Protein AF-A0AAP8U520-F1 (afdb_monomer_lite)

Foldseek 3Di:
DVVVVVVVVVVVVVVVVVVVVVVVVVVVLPPDDPLVPLVVVVVVVVVVPDDDDDDDDDDDDDDDDDDDDDDPLVVVLVLQLVVVQVLCCVFLVDAFPDKAAQDPVRPAKIWGWRQADPLGSWIKTKMGRLCSQQLEIEIEIANDDDPCVRVQVSQVSVVRSVVSYDDAQDKDFGPFQDFPVSQFGIWTWHAPSSIDPPSQWDDSPPGIHGYTYTFTDGPVLNVCCVVPNPVVVVVLCVVVVPDSNYRVDDHSD

Secondary structure (DSSP, 8-state):
-HHHHHHHHHHHHHHHHHHHHHHHHHHHTT----HHHHHHHHHHHHTTS---------------------SHHHHHHHHHHHHHHHHHHHHH-S--SEEEEESSSTTSEEEEEEPP-SS-SSEEEEEESTHHHHSEEEEEEESS--SSHHHHHHHHHHHHHHTSS--TT-EEEEEEEETTTT-EEEEEEE--TTSPTTSSEEE-SSSEEEEEEEEEEEHHHHHHHHHH-HHHHHHHHHHTT--TT-TTPPP--

Structure (mmCIF, N/CA/C/O backbone):
data_AF-A0AAP8U520-F1
#
_entry.id   AF-A0AAP8U520-F1
#
loop_
_atom_site.group_PDB
_atom_site.id
_atom_site.type_symbol
_atom_site.label_atom_id
_atom_site.label_alt_id
_atom_site.label_comp_id
_atom_site.label_asym_id
_atom_site.label_entity_id
_atom_site.label_seq_id
_atom_site.pdbx_PDB_ins_code
_atom_site.Cartn_x
_atom_site.Cartn_y
_atom_site.Cartn_z
_atom_site.occupancy
_atom_site.B_iso_or_equiv
_atom_site.auth_seq_id
_atom_site.auth_comp_id
_atom_site.auth_asym_id
_atom_site.auth_atom_id
_atom_site.pdbx_PDB_model_num
ATOM 1 N N . MET A 1 1 ? 59.799 -12.118 -2.446 1.00 71.31 1 MET A N 1
ATOM 2 C CA . MET A 1 1 ? 58.927 -11.300 -3.330 1.00 71.31 1 MET A CA 1
ATOM 3 C C . MET A 1 1 ? 57.821 -12.098 -4.023 1.00 71.31 1 MET A C 1
ATOM 5 O O . MET A 1 1 ? 56.701 -11.613 -4.058 1.00 71.31 1 MET A O 1
ATOM 9 N N . PHE A 1 2 ? 58.091 -13.296 -4.556 1.00 81.38 2 PHE A N 1
ATOM 10 C CA . PHE A 1 2 ? 57.094 -14.092 -5.294 1.00 81.38 2 PHE A CA 1
ATOM 11 C C . PHE A 1 2 ? 55.897 -14.546 -4.433 1.00 81.38 2 PHE A C 1
ATOM 13 O O . PHE A 1 2 ? 54.750 -14.348 -4.817 1.00 81.38 2 PHE A O 1
ATOM 20 N N . VAL A 1 3 ? 56.158 -15.032 -3.214 1.00 84.25 3 VAL A N 1
ATOM 21 C CA . VAL A 1 3 ? 55.116 -15.479 -2.266 1.00 84.25 3 VAL A CA 1
ATOM 22 C C . VAL A 1 3 ? 54.163 -14.345 -1.860 1.00 84.25 3 VAL A C 1
ATOM 24 O O . VAL A 1 3 ? 52.955 -14.546 -1.795 1.00 84.25 3 VAL A O 1
ATOM 27 N N . LEU A 1 4 ? 54.684 -13.126 -1.671 1.00 88.50 4 LEU A N 1
ATOM 28 C CA . LEU A 1 4 ? 53.875 -11.947 -1.338 1.00 88.50 4 LEU A CA 1
ATOM 29 C C . LEU A 1 4 ? 52.918 -11.567 -2.481 1.00 88.50 4 LEU A C 1
ATOM 31 O O . LEU A 1 4 ? 51.768 -11.217 -2.232 1.00 88.50 4 LEU A O 1
ATOM 35 N N . LYS A 1 5 ? 53.372 -11.680 -3.738 1.00 87.44 5 LYS A N 1
ATOM 36 C CA . LYS A 1 5 ? 52.530 -11.428 -4.916 1.00 87.44 5 LYS A CA 1
ATOM 37 C C . LYS A 1 5 ? 51.402 -12.452 -5.035 1.00 87.44 5 LYS A C 1
ATOM 39 O O . LYS A 1 5 ? 50.279 -12.063 -5.329 1.00 87.44 5 LYS A O 1
ATOM 44 N N . ILE A 1 6 ? 51.683 -13.727 -4.758 1.00 92.38 6 ILE A N 1
ATOM 45 C CA . ILE A 1 6 ? 50.666 -14.790 -4.757 1.00 92.38 6 ILE A CA 1
ATOM 46 C C . ILE A 1 6 ? 49.630 -14.551 -3.651 1.00 92.38 6 ILE A C 1
ATOM 48 O O . ILE A 1 6 ? 48.435 -14.617 -3.919 1.00 92.38 6 ILE A O 1
ATOM 52 N N . MET A 1 7 ? 50.065 -14.198 -2.437 1.00 93.00 7 MET A N 1
ATOM 53 C CA . MET A 1 7 ? 49.158 -13.854 -1.333 1.00 93.00 7 MET A CA 1
ATOM 54 C C . MET A 1 7 ? 48.229 -12.683 -1.679 1.00 93.00 7 MET A C 1
ATOM 56 O O . MET A 1 7 ? 47.027 -12.777 -1.448 1.00 93.00 7 MET A O 1
ATOM 60 N N . LEU A 1 8 ? 48.755 -11.610 -2.277 1.00 94.19 8 LEU A N 1
ATOM 61 C CA . LEU A 1 8 ? 47.945 -10.460 -2.702 1.00 94.19 8 LEU A CA 1
ATOM 62 C C . LEU A 1 8 ? 46.918 -10.830 -3.781 1.00 94.19 8 LEU A C 1
ATOM 64 O O . LEU A 1 8 ? 45.785 -10.353 -3.736 1.00 94.19 8 LEU A O 1
ATOM 68 N N . LEU A 1 9 ? 47.287 -11.711 -4.714 1.00 94.94 9 LEU A N 1
ATOM 69 C CA . LEU A 1 9 ? 46.391 -12.207 -5.762 1.00 94.94 9 LEU A CA 1
ATOM 70 C C . LEU A 1 9 ? 45.236 -13.029 -5.176 1.00 94.94 9 LEU A C 1
ATOM 72 O O . LEU A 1 9 ? 44.085 -12.828 -5.555 1.00 94.94 9 LEU A O 1
ATOM 76 N N . ILE A 1 10 ? 45.529 -13.893 -4.199 1.00 94.44 10 ILE A N 1
ATOM 77 C CA . ILE A 1 10 ? 44.514 -14.688 -3.493 1.00 94.44 10 ILE A CA 1
ATOM 78 C C . ILE A 1 10 ? 43.563 -13.776 -2.710 1.00 94.44 10 ILE A C 1
ATOM 80 O O . ILE A 1 10 ? 42.351 -13.946 -2.797 1.00 94.44 10 ILE A O 1
ATOM 84 N N . ILE A 1 11 ? 44.083 -12.776 -1.991 1.00 95.31 11 ILE A N 1
ATOM 85 C CA . ILE A 1 11 ? 43.251 -11.824 -1.235 1.00 95.31 11 ILE A CA 1
ATOM 86 C C . ILE A 1 11 ? 42.342 -11.028 -2.180 1.00 95.31 11 ILE A C 1
ATOM 88 O O . ILE A 1 11 ? 41.148 -10.898 -1.916 1.00 95.31 11 ILE A O 1
ATOM 92 N N . SER A 1 12 ? 42.874 -10.537 -3.302 1.00 94.38 12 SER A N 1
ATOM 93 C CA . SER A 1 12 ? 42.084 -9.811 -4.302 1.00 94.38 12 SER A CA 1
ATOM 94 C C . SER A 1 12 ? 40.983 -10.685 -4.910 1.00 94.38 12 SER A C 1
ATOM 96 O O . SER A 1 12 ? 39.851 -10.223 -5.056 1.00 94.38 12 SER A O 1
ATOM 98 N N . PHE A 1 13 ? 41.279 -11.955 -5.195 1.00 95.56 13 PHE A N 1
ATOM 99 C CA . PHE A 1 13 ? 40.299 -12.911 -5.707 1.00 95.56 13 PHE A CA 1
ATOM 100 C C . PHE A 1 13 ? 39.203 -13.234 -4.681 1.00 95.56 13 PHE A C 1
ATOM 102 O O . PHE A 1 13 ? 38.024 -13.270 -5.028 1.00 95.56 13 PHE A O 1
ATOM 109 N N . LEU A 1 14 ? 39.560 -13.401 -3.405 1.00 95.50 14 LEU A N 1
ATOM 110 C CA . LEU A 1 14 ? 38.591 -13.624 -2.328 1.00 95.50 14 LEU A CA 1
ATOM 111 C C . LEU A 1 14 ? 37.683 -12.409 -2.108 1.00 95.50 14 LEU A C 1
ATOM 113 O O . LEU A 1 14 ? 36.480 -12.579 -1.920 1.00 95.50 14 LEU A O 1
ATOM 117 N N . LEU A 1 15 ? 38.227 -11.191 -2.182 1.00 94.81 15 LEU A N 1
ATOM 118 C CA . LEU A 1 15 ? 37.424 -9.968 -2.120 1.00 94.81 15 LEU A CA 1
ATOM 119 C C . LEU A 1 15 ? 36.458 -9.879 -3.305 1.00 94.81 15 LEU A C 1
ATOM 121 O O . LEU A 1 15 ? 35.283 -9.590 -3.101 1.00 94.81 15 LEU A O 1
ATOM 125 N N . LEU A 1 16 ? 36.913 -10.187 -4.523 1.00 95.25 16 LEU A N 1
ATOM 126 C CA . LEU A 1 16 ? 36.050 -10.237 -5.707 1.00 95.25 16 LEU A CA 1
ATOM 127 C C . LEU A 1 16 ? 34.901 -11.240 -5.521 1.00 95.25 16 LEU A C 1
ATOM 129 O O . LEU A 1 16 ? 33.746 -10.892 -5.758 1.00 95.25 16 LEU A O 1
ATOM 133 N N . LEU A 1 17 ? 35.198 -12.458 -5.057 1.00 93.25 17 LEU A N 1
ATOM 134 C CA . LEU A 1 17 ? 34.180 -13.473 -4.772 1.00 93.25 17 LEU A CA 1
ATOM 135 C C . LEU A 1 17 ? 33.194 -13.013 -3.696 1.00 93.25 17 LEU A C 1
ATOM 137 O O . LEU A 1 17 ? 31.995 -13.235 -3.837 1.00 93.25 17 LEU A O 1
ATOM 141 N N . PHE A 1 18 ? 33.672 -12.337 -2.651 1.00 92.00 18 PHE A N 1
ATOM 142 C CA . PHE A 1 18 ? 32.817 -11.774 -1.609 1.00 92.00 18 PHE A CA 1
ATOM 143 C C . PHE A 1 18 ? 31.883 -10.684 -2.156 1.00 92.00 18 PHE A C 1
ATOM 145 O O . PHE A 1 18 ? 30.689 -10.692 -1.855 1.00 92.00 18 PHE A O 1
ATOM 152 N N . PHE A 1 19 ? 32.382 -9.789 -3.013 1.00 88.38 19 PHE A N 1
ATOM 153 C CA . PHE A 1 19 ? 31.552 -8.786 -3.688 1.00 88.38 19 PHE A CA 1
ATOM 154 C C . PHE A 1 19 ? 30.523 -9.424 -4.626 1.00 88.38 19 PHE A C 1
ATOM 156 O O . PHE A 1 19 ? 29.355 -9.040 -4.597 1.00 88.38 19 PHE A O 1
ATOM 163 N N . LEU A 1 20 ? 30.916 -10.428 -5.414 1.00 87.50 20 LEU A N 1
ATOM 164 C CA . LEU A 1 20 ? 29.994 -11.174 -6.277 1.00 87.50 20 LEU A CA 1
ATOM 165 C C . LEU A 1 20 ? 28.926 -11.910 -5.463 1.00 87.50 20 LEU A C 1
ATOM 167 O O . LEU A 1 20 ? 27.756 -11.897 -5.839 1.00 87.50 20 LEU A O 1
ATOM 171 N N . TYR A 1 21 ? 29.298 -12.488 -4.323 1.00 86.44 21 TYR A N 1
ATOM 172 C CA . TYR A 1 21 ? 28.362 -13.115 -3.395 1.00 86.44 21 TYR A CA 1
ATOM 173 C C . TYR A 1 21 ? 27.373 -12.100 -2.806 1.00 86.44 21 TYR A C 1
ATOM 175 O O . TYR A 1 21 ? 26.173 -12.361 -2.797 1.00 86.44 21 TYR A O 1
ATOM 183 N N . LEU A 1 22 ? 27.832 -10.917 -2.381 1.00 77.81 22 LEU A N 1
ATOM 184 C CA . LEU A 1 22 ? 26.947 -9.845 -1.910 1.00 77.81 22 LEU A CA 1
ATOM 185 C C . LEU A 1 22 ? 25.980 -9.369 -3.003 1.00 77.81 22 LEU A C 1
ATOM 187 O O . LEU A 1 22 ? 24.794 -9.184 -2.732 1.00 77.81 22 LEU A O 1
ATOM 191 N N . LEU A 1 23 ? 26.462 -9.215 -4.239 1.00 74.25 23 LEU A N 1
ATOM 192 C CA . LEU A 1 23 ? 25.630 -8.852 -5.390 1.00 74.25 23 LEU A CA 1
ATOM 193 C C . LEU A 1 23 ? 24.608 -9.949 -5.727 1.00 74.25 23 LEU A C 1
ATOM 195 O O . LEU A 1 23 ? 23.450 -9.641 -6.005 1.00 74.25 23 LEU A O 1
ATOM 199 N N . SER A 1 24 ? 25.006 -11.221 -5.649 1.00 70.38 24 SER A N 1
ATOM 200 C CA . SER A 1 24 ? 24.111 -12.370 -5.835 1.00 70.38 24 SER A CA 1
ATOM 201 C C . SER A 1 24 ? 23.039 -12.431 -4.749 1.00 70.38 24 SER A C 1
ATOM 203 O O . SER A 1 24 ? 21.865 -12.620 -5.049 1.00 70.38 24 SER A O 1
ATOM 205 N N . LYS A 1 25 ? 23.413 -12.201 -3.487 1.00 54.31 25 LYS A N 1
ATOM 206 C CA . LYS A 1 25 ? 22.471 -12.206 -2.363 1.00 54.31 25 LYS A CA 1
ATOM 207 C C . LYS A 1 25 ? 21.475 -11.045 -2.443 1.00 54.31 25 LYS A C 1
ATOM 209 O O . LYS A 1 25 ? 20.316 -11.208 -2.073 1.00 54.31 25 LYS A O 1
ATOM 214 N N . LYS A 1 26 ? 21.894 -9.893 -2.985 1.00 49.78 26 LYS A N 1
ATOM 215 C CA . LYS A 1 26 ? 20.990 -8.771 -3.281 1.00 49.78 26 LYS A CA 1
ATOM 216 C C . LYS A 1 26 ? 19.925 -9.161 -4.320 1.00 49.78 26 LYS A C 1
ATOM 218 O O . LYS A 1 26 ? 18.785 -8.748 -4.167 1.00 49.78 26 LYS A O 1
ATOM 223 N N . LYS A 1 27 ? 20.266 -10.007 -5.306 1.00 45.00 27 LYS A N 1
ATOM 224 C CA . LYS A 1 27 ? 19.321 -10.556 -6.303 1.00 45.00 27 LYS A CA 1
ATOM 225 C C . LYS A 1 27 ? 18.394 -11.656 -5.772 1.00 45.00 27 LYS A C 1
ATOM 227 O O . LYS A 1 27 ? 17.329 -11.872 -6.333 1.00 45.00 27 LYS A O 1
ATOM 232 N N . GLU A 1 28 ? 18.770 -12.381 -4.721 1.00 40.75 28 GLU A N 1
ATOM 233 C CA . GLU A 1 28 ? 17.874 -13.388 -4.126 1.00 40.75 28 GLU A CA 1
ATOM 234 C C . GLU A 1 28 ? 16.799 -12.763 -3.227 1.00 40.75 28 GLU A C 1
ATOM 236 O O . GLU A 1 28 ? 15.711 -13.319 -3.104 1.00 40.75 28 GLU A O 1
ATOM 241 N N . CYS A 1 29 ? 17.057 -11.577 -2.667 1.00 40.06 29 CYS A N 1
ATOM 242 C CA . CYS A 1 29 ? 16.085 -10.829 -1.864 1.00 40.06 29 CYS A CA 1
ATOM 243 C C . CYS A 1 29 ? 14.980 -10.152 -2.705 1.00 40.06 29 CYS A C 1
ATOM 245 O O . CYS A 1 29 ? 14.006 -9.660 -2.145 1.00 40.06 29 CYS A O 1
ATOM 247 N N . THR A 1 30 ? 15.117 -10.142 -4.036 1.00 42.25 30 THR A N 1
ATOM 248 C CA . THR A 1 30 ? 14.165 -9.543 -4.988 1.00 42.25 30 THR A CA 1
ATOM 249 C C . THR A 1 30 ? 13.260 -10.571 -5.664 1.00 42.25 30 THR A C 1
ATOM 251 O O . THR A 1 30 ? 12.566 -10.234 -6.620 1.00 42.25 30 THR A O 1
ATOM 254 N N . LYS A 1 31 ? 13.244 -11.833 -5.208 1.00 38.88 31 LYS A N 1
ATOM 255 C CA . LYS A 1 31 ? 12.214 -12.777 -5.653 1.00 38.88 31 LYS A CA 1
ATOM 256 C C . LYS A 1 31 ? 10.885 -12.365 -5.027 1.00 38.88 31 LYS A C 1
ATOM 258 O O . LYS A 1 31 ? 10.625 -12.631 -3.857 1.00 38.88 31 LYS A O 1
ATOM 263 N N . GLN A 1 32 ? 10.091 -11.662 -5.824 1.00 47.56 32 GLN A N 1
ATOM 264 C CA . GLN A 1 32 ? 8.682 -11.390 -5.588 1.00 47.56 32 GLN A CA 1
ATOM 265 C C . GLN A 1 32 ? 7.983 -12.680 -5.110 1.00 47.56 32 GLN A C 1
ATOM 267 O O . GLN A 1 32 ? 8.261 -13.750 -5.665 1.00 47.56 32 GLN A O 1
ATOM 272 N N . PRO A 1 33 ? 7.101 -12.636 -4.096 1.00 52.09 33 PRO A N 1
ATOM 273 C CA . PRO A 1 33 ? 6.172 -13.743 -3.889 1.00 52.09 33 PRO A CA 1
ATOM 274 C C . PRO A 1 33 ? 5.368 -13.925 -5.186 1.00 52.09 33 PRO A C 1
ATOM 276 O O . PRO A 1 33 ? 4.962 -12.926 -5.771 1.00 52.09 33 PRO A O 1
ATOM 279 N N . GLU A 1 34 ? 5.206 -15.162 -5.676 1.00 44.81 34 GLU A N 1
ATOM 280 C CA . GLU A 1 34 ? 4.582 -15.479 -6.976 1.00 44.81 34 GLU A CA 1
ATOM 281 C C . GLU A 1 34 ? 3.233 -14.741 -7.169 1.00 44.81 34 GLU A C 1
ATOM 283 O O . GLU A 1 34 ? 2.181 -15.247 -6.780 1.00 44.81 34 GLU A O 1
ATOM 288 N N . MET A 1 35 ? 3.243 -13.551 -7.790 1.00 44.56 35 MET A N 1
ATOM 289 C CA . MET A 1 35 ? 2.029 -12.746 -8.009 1.00 44.56 35 MET A CA 1
ATOM 290 C C . MET A 1 35 ? 1.035 -13.434 -8.945 1.00 44.56 35 MET A C 1
ATOM 292 O O . MET A 1 35 ? -0.172 -13.244 -8.814 1.00 44.56 35 MET A O 1
ATOM 296 N N . LEU A 1 36 ? 1.544 -14.277 -9.848 1.00 41.44 36 LEU A N 1
ATOM 297 C CA . LEU A 1 36 ? 0.794 -14.927 -10.924 1.00 41.44 36 LEU A CA 1
ATOM 298 C C . LEU A 1 36 ? -0.362 -15.821 -10.448 1.00 41.44 36 LEU A C 1
ATOM 300 O O . LEU A 1 36 ? -1.251 -16.116 -11.238 1.00 41.44 36 LEU A O 1
ATOM 304 N N . LYS A 1 37 ? -0.382 -16.256 -9.181 1.00 39.38 37 LYS A N 1
ATOM 305 C CA . LYS A 1 37 ? -1.465 -17.108 -8.653 1.00 39.38 37 LYS A CA 1
ATOM 306 C C . LYS A 1 37 ? -2.509 -16.354 -7.834 1.00 39.38 37 LYS A C 1
ATOM 308 O O . LYS A 1 37 ? -3.649 -16.798 -7.780 1.00 39.38 37 LYS A O 1
ATOM 313 N N . VAL A 1 38 ? -2.144 -15.236 -7.205 1.00 46.03 38 VAL A N 1
ATOM 314 C CA . VAL A 1 38 ? -3.028 -14.554 -6.244 1.00 46.03 38 VAL A CA 1
ATOM 315 C C . VAL A 1 38 ? -4.081 -13.703 -6.952 1.00 46.03 38 VAL A C 1
ATOM 317 O O . VAL A 1 38 ? -5.238 -13.717 -6.549 1.00 46.03 38 VAL A O 1
ATOM 320 N N . TRP A 1 39 ? -3.725 -13.031 -8.048 1.00 45.16 39 TRP A N 1
ATOM 321 C CA . TRP A 1 39 ? -4.666 -12.188 -8.797 1.00 45.16 39 TRP A CA 1
ATOM 322 C C . TRP A 1 39 ? -5.673 -13.004 -9.619 1.00 45.16 39 TRP A C 1
ATOM 324 O O . TRP A 1 39 ? -6.865 -12.709 -9.608 1.00 45.16 39 TRP A O 1
ATOM 334 N N . MET A 1 40 ? -5.228 -14.103 -10.237 1.00 37.31 40 MET A N 1
ATOM 335 C CA . MET A 1 40 ? -6.102 -15.005 -11.002 1.00 37.31 40 MET A CA 1
ATOM 336 C C . MET A 1 40 ? -7.175 -15.687 -10.132 1.00 37.31 40 MET A C 1
ATOM 338 O O . MET A 1 40 ? -8.286 -15.911 -10.603 1.00 37.31 40 MET A O 1
ATOM 342 N N . GLY A 1 41 ? -6.875 -15.989 -8.862 1.00 38.34 41 GLY A N 1
ATOM 343 C CA . GLY A 1 41 ? -7.821 -16.653 -7.955 1.00 38.34 41 GLY A CA 1
ATOM 344 C C . GLY A 1 41 ? -8.967 -15.760 -7.461 1.00 38.34 41 GLY A C 1
ATOM 345 O O . GLY A 1 41 ? -10.045 -16.262 -7.161 1.00 38.34 41 GLY A O 1
ATOM 346 N N . VAL A 1 42 ? -8.770 -14.438 -7.408 1.00 44.09 42 VAL A N 1
ATOM 347 C CA . VAL A 1 42 ? -9.797 -13.485 -6.940 1.00 44.09 42 VAL A CA 1
ATOM 348 C C . VAL A 1 42 ? -10.868 -13.236 -8.013 1.00 44.09 42 VAL A C 1
ATOM 350 O O . VAL A 1 42 ? -12.035 -13.014 -7.686 1.00 44.09 42 VAL A O 1
ATOM 353 N N . VAL A 1 43 ? -10.504 -13.334 -9.297 1.00 38.94 43 VAL A N 1
ATOM 354 C CA . VAL A 1 43 ? -11.415 -13.094 -10.431 1.00 38.94 43 VAL A CA 1
ATOM 355 C C . VAL A 1 43 ? -12.482 -14.187 -10.559 1.00 38.94 43 VAL A C 1
ATOM 357 O O . VAL A 1 43 ? -13.635 -13.877 -10.854 1.00 38.94 43 VAL A O 1
ATOM 360 N N . GLU A 1 44 ? -12.155 -15.453 -10.280 1.00 36.56 44 GLU A N 1
ATOM 361 C CA . GLU A 1 44 ? -13.132 -16.552 -10.378 1.00 36.56 44 GLU A CA 1
ATOM 362 C C . GLU A 1 44 ? -14.230 -16.475 -9.303 1.00 36.56 44 GLU A C 1
ATOM 364 O O . GLU A 1 44 ? -15.354 -16.922 -9.535 1.00 36.56 44 GLU A O 1
ATOM 369 N N . GLN A 1 45 ? -13.947 -15.862 -8.150 1.00 35.34 45 GLN A N 1
ATOM 370 C CA . GLN A 1 45 ? -14.883 -15.814 -7.025 1.00 35.34 45 GLN A CA 1
ATOM 371 C C . GLN A 1 45 ? -15.866 -14.634 -7.117 1.00 35.34 45 GLN A C 1
ATOM 373 O O . GLN A 1 45 ? -17.019 -14.765 -6.711 1.00 35.34 45 GLN A O 1
ATOM 378 N N . ALA A 1 46 ? -15.465 -13.518 -7.738 1.00 40.38 46 ALA A N 1
ATOM 379 C CA . ALA A 1 46 ? -16.330 -12.349 -7.937 1.00 40.38 46 ALA A CA 1
ATOM 380 C C . ALA A 1 46 ? -17.440 -12.571 -8.987 1.00 40.38 46 ALA A C 1
ATOM 382 O O . ALA A 1 46 ? -18.499 -11.950 -8.913 1.00 40.38 46 ALA A O 1
ATOM 383 N N . VAL A 1 47 ? -17.232 -13.478 -9.949 1.00 39.22 47 VAL A N 1
ATOM 384 C CA . VAL A 1 47 ? -18.225 -13.793 -10.997 1.00 39.22 47 VAL A CA 1
ATOM 385 C C . VAL A 1 47 ? -19.350 -14.699 -10.472 1.00 39.22 47 VAL A C 1
ATOM 387 O O . VAL A 1 47 ? -20.436 -14.726 -11.046 1.00 39.22 47 VAL A O 1
ATOM 390 N N . ALA A 1 48 ? -19.137 -15.399 -9.353 1.00 36.69 48 ALA A N 1
ATOM 391 C CA . ALA A 1 48 ? -20.115 -16.333 -8.797 1.00 36.69 48 ALA A CA 1
ATOM 392 C C . ALA A 1 48 ? -21.213 -15.676 -7.931 1.00 36.69 48 ALA A C 1
ATOM 394 O O . ALA A 1 48 ? -22.230 -16.316 -7.676 1.00 36.69 48 ALA A O 1
ATOM 395 N N . GLU A 1 49 ? -21.048 -14.422 -7.490 1.00 38.16 49 GLU A N 1
ATOM 396 C CA . GLU A 1 49 ? -21.958 -13.788 -6.512 1.00 38.16 49 GLU A CA 1
ATOM 397 C C . GLU A 1 49 ? -22.925 -12.736 -7.090 1.00 38.16 49 GLU A C 1
ATOM 399 O O . GLU A 1 49 ? -23.697 -12.135 -6.343 1.00 38.16 49 GLU A O 1
ATOM 404 N N . VAL A 1 50 ? -22.958 -12.525 -8.411 1.00 36.19 50 VAL A N 1
ATOM 405 C CA . VAL A 1 50 ? -23.833 -11.511 -9.031 1.00 36.19 50 VAL A CA 1
ATOM 406 C C . VAL A 1 50 ? -24.963 -12.158 -9.841 1.00 36.19 50 VAL A C 1
ATOM 408 O O . VAL A 1 50 ? -24.941 -12.173 -11.068 1.00 36.19 50 VAL A O 1
ATOM 411 N N . GLU A 1 51 ? -26.007 -12.628 -9.153 1.00 26.42 51 GLU A N 1
ATOM 412 C CA . GLU A 1 51 ? -27.360 -12.723 -9.726 1.00 26.42 51 GLU A CA 1
ATOM 413 C C . GLU A 1 51 ? -28.318 -11.762 -8.987 1.00 26.42 51 GLU A C 1
ATOM 415 O O . GLU A 1 51 ? -28.358 -11.765 -7.754 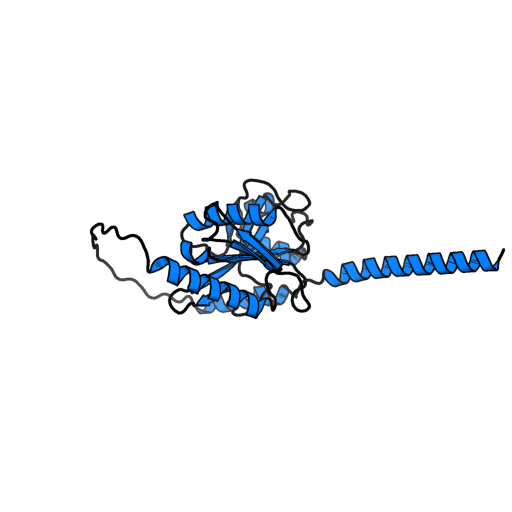1.00 26.42 51 GLU A O 1
ATOM 420 N N . PRO A 1 52 ? -29.099 -10.918 -9.696 1.00 31.41 52 PRO A N 1
ATOM 421 C CA . PRO A 1 52 ? -29.901 -9.873 -9.069 1.00 31.41 52 PRO A CA 1
ATOM 422 C C . PRO A 1 52 ? -31.373 -10.276 -8.902 1.00 31.41 52 PRO A C 1
ATOM 424 O O . PRO A 1 52 ? -32.014 -10.768 -9.833 1.00 31.41 52 PRO A O 1
ATOM 427 N N . HIS A 1 53 ? -31.971 -9.925 -7.760 1.00 26.00 53 HIS A N 1
ATOM 428 C CA . HIS A 1 53 ? -33.428 -9.822 -7.614 1.00 26.00 53 HIS A CA 1
ATOM 429 C C . HIS A 1 53 ? -33.862 -8.496 -6.957 1.00 26.00 53 HIS A C 1
ATOM 431 O O . HIS A 1 53 ? -33.096 -7.912 -6.190 1.00 26.00 53 HIS A O 1
ATOM 437 N N . PRO A 1 54 ? -35.052 -7.961 -7.312 1.00 29.62 54 PRO A N 1
ATOM 438 C CA . PRO A 1 54 ? -35.266 -6.518 -7.404 1.00 29.62 54 PRO A CA 1
ATOM 439 C C . PRO A 1 54 ? -36.085 -5.889 -6.258 1.00 29.62 54 PRO A C 1
ATOM 441 O O . PRO A 1 54 ? -36.993 -6.497 -5.705 1.00 29.62 54 PRO A O 1
ATOM 444 N N . ALA A 1 55 ? -35.743 -4.619 -5.997 1.00 31.52 55 ALA A N 1
ATOM 445 C CA . ALA A 1 55 ? -36.484 -3.460 -5.465 1.00 31.52 55 ALA A CA 1
ATOM 446 C C . ALA A 1 55 ? -37.763 -3.624 -4.609 1.00 31.52 55 ALA A C 1
ATOM 448 O O . ALA A 1 55 ? -38.758 -4.178 -5.065 1.00 31.52 55 ALA A O 1
ATOM 449 N N . GLN A 1 56 ? -37.826 -2.872 -3.491 1.00 27.36 56 GLN A N 1
ATOM 450 C CA . GLN A 1 56 ? -39.036 -2.128 -3.093 1.00 27.36 56 GLN A CA 1
ATOM 451 C C . GLN A 1 56 ? -38.775 -0.943 -2.131 1.00 27.36 56 GLN A C 1
ATOM 453 O O . GLN A 1 56 ? -37.722 -0.807 -1.521 1.00 27.36 56 GLN A O 1
ATOM 458 N N . HIS A 1 57 ? -39.763 -0.047 -2.108 1.00 26.67 57 HIS A N 1
ATOM 459 C CA . HIS A 1 57 ? -39.783 1.388 -1.801 1.00 26.67 57 HIS A CA 1
ATOM 460 C C . HIS A 1 57 ? -39.825 1.817 -0.312 1.00 26.67 57 HIS A C 1
ATOM 462 O O . HIS A 1 57 ? -40.407 1.134 0.517 1.00 26.67 57 HIS A O 1
ATOM 468 N N . SER A 1 58 ? -39.428 3.087 -0.096 1.00 27.20 58 SER A N 1
ATOM 469 C CA . SER A 1 58 ? -40.015 4.108 0.810 1.00 27.20 58 SER A CA 1
ATOM 470 C C . SER A 1 58 ? -39.966 3.918 2.335 1.00 27.20 58 SER A C 1
ATOM 472 O O . SER A 1 58 ? -40.676 3.087 2.874 1.00 27.20 58 SER A O 1
ATOM 474 N N . GLN A 1 59 ? -39.354 4.865 3.063 1.00 27.58 59 GLN A N 1
ATOM 475 C CA . GLN A 1 59 ? -40.071 6.021 3.640 1.00 27.58 59 GLN A CA 1
ATOM 476 C C . GLN A 1 59 ? -39.139 6.988 4.395 1.00 27.58 59 GLN A C 1
ATOM 478 O O . GLN A 1 59 ? -38.098 6.642 4.938 1.00 27.58 59 GLN A O 1
ATOM 483 N N . LYS A 1 60 ? -39.570 8.247 4.388 1.00 33.28 60 LYS A N 1
ATOM 484 C CA . LYS A 1 60 ? -38.937 9.468 4.883 1.00 33.28 60 LYS A CA 1
ATOM 485 C C . LYS A 1 60 ? -39.164 9.595 6.397 1.00 33.28 60 LYS A C 1
ATOM 487 O O . LYS A 1 60 ? -40.313 9.744 6.801 1.00 33.28 60 LYS A O 1
ATOM 492 N N . HIS A 1 61 ? -38.110 9.622 7.217 1.00 28.52 61 HIS A N 1
ATOM 493 C CA . HIS A 1 61 ? -38.216 10.020 8.628 1.00 28.52 61 HIS A CA 1
ATOM 494 C C . HIS A 1 61 ? -37.212 11.121 8.990 1.00 28.52 61 HIS A C 1
ATOM 496 O O . HIS A 1 61 ? -36.001 10.970 8.877 1.00 28.52 61 HIS A O 1
ATOM 502 N N . ARG A 1 62 ? -37.776 12.255 9.413 1.00 31.62 62 ARG A N 1
ATOM 503 C CA . ARG A 1 62 ? -37.117 13.415 10.018 1.00 31.62 62 ARG A CA 1
ATOM 504 C C . ARG A 1 62 ? -36.792 13.066 11.479 1.00 31.62 62 ARG A C 1
ATOM 506 O O . ARG A 1 62 ? -37.718 12.711 12.204 1.00 31.62 62 ARG A O 1
ATOM 513 N N . TYR A 1 63 ? -35.534 13.195 11.901 1.00 28.34 63 TYR A N 1
ATOM 514 C CA . TYR A 1 63 ? -35.125 13.109 13.311 1.00 28.34 63 TYR A CA 1
ATOM 515 C C . TYR A 1 63 ? -34.717 14.490 13.852 1.00 28.34 63 TYR A C 1
ATOM 517 O O . TYR A 1 63 ? -34.206 15.304 13.078 1.00 28.34 63 TYR A O 1
ATOM 525 N N . PRO A 1 64 ? -34.974 14.772 15.143 1.00 34.28 64 PRO A N 1
ATOM 526 C CA . PRO A 1 64 ? -34.566 16.006 15.798 1.00 34.28 64 PRO A CA 1
ATOM 527 C C . PRO A 1 64 ? -33.102 15.935 16.259 1.00 34.28 64 PRO A C 1
ATOM 529 O O . PRO A 1 64 ? -32.594 14.860 16.582 1.00 34.28 64 PRO A O 1
ATOM 532 N N . GLU A 1 65 ? -32.457 17.100 16.305 1.00 38.09 65 GLU A N 1
ATOM 533 C CA . GLU A 1 65 ? -31.156 17.324 16.938 1.00 38.09 65 GLU A CA 1
ATOM 534 C C . GLU A 1 65 ? -31.183 16.866 18.401 1.00 38.09 65 GLU A C 1
ATOM 536 O O . GLU A 1 65 ? -32.022 17.316 19.184 1.00 38.09 65 GLU A O 1
ATOM 541 N N . ILE A 1 66 ? -30.252 15.984 18.771 1.00 34.78 66 ILE A N 1
ATOM 542 C CA . ILE A 1 66 ? -29.871 15.750 20.164 1.00 34.78 66 ILE A CA 1
ATOM 543 C C . ILE A 1 66 ? -28.348 15.726 20.219 1.00 34.78 66 ILE A C 1
ATOM 545 O O . ILE A 1 66 ? -27.700 14.757 19.827 1.00 34.78 66 ILE A O 1
ATOM 549 N N . ASP A 1 67 ? -27.829 16.839 20.715 1.00 41.38 67 ASP A N 1
ATOM 550 C CA . ASP A 1 67 ? -26.478 17.035 21.210 1.00 41.38 67 ASP A CA 1
ATOM 551 C C . ASP A 1 67 ? -26.252 16.144 22.445 1.00 41.38 67 ASP A C 1
ATOM 553 O O . ASP A 1 67 ? -27.080 16.135 23.359 1.00 41.38 67 ASP A O 1
ATOM 557 N N . ASN A 1 68 ? -25.185 15.342 22.442 1.00 36.00 68 ASN A N 1
ATOM 558 C CA . ASN A 1 68 ? -24.665 14.625 23.611 1.00 36.00 68 ASN A CA 1
ATOM 559 C C . ASN A 1 68 ? -23.226 14.169 23.328 1.00 36.00 68 ASN A C 1
ATOM 561 O O . ASN A 1 68 ? -22.995 13.101 22.753 1.00 36.00 68 ASN A O 1
ATOM 565 N N . ASP A 1 69 ? -22.270 14.972 23.782 1.00 43.88 69 ASP A N 1
ATOM 566 C CA . ASP A 1 69 ? -20.855 14.619 23.835 1.00 43.88 69 ASP A CA 1
ATOM 567 C C . ASP A 1 69 ? -20.566 13.520 24.887 1.00 43.88 69 ASP A C 1
ATOM 569 O O . ASP A 1 69 ? -20.927 13.615 26.059 1.00 43.88 69 ASP A O 1
ATOM 573 N N . GLU A 1 70 ? -19.917 12.459 24.391 1.00 55.28 70 GLU A N 1
ATOM 574 C CA . GLU A 1 70 ? -18.965 11.501 24.992 1.00 55.28 70 GLU A CA 1
ATOM 575 C C . GLU A 1 70 ? -19.105 11.026 26.456 1.00 55.28 70 GLU A C 1
ATOM 577 O O . GLU A 1 70 ? -18.880 11.768 27.411 1.00 55.28 70 GLU A O 1
ATOM 582 N N . PRO A 1 71 ? -19.292 9.698 26.661 1.00 43.94 71 PRO A N 1
ATOM 583 C CA . PRO A 1 71 ? -18.131 8.832 26.970 1.00 43.94 71 PRO A CA 1
ATOM 584 C C . PRO A 1 71 ? -18.139 7.426 26.319 1.00 43.94 71 PRO A C 1
ATOM 586 O O . PRO A 1 71 ? -17.188 6.661 26.476 1.00 43.94 71 PRO A O 1
ATOM 589 N N . LYS A 1 72 ? -19.189 7.044 25.576 1.00 50.16 72 LYS A N 1
ATOM 590 C CA . LYS A 1 72 ? -19.292 5.697 24.966 1.00 50.16 72 LYS A CA 1
ATOM 591 C C . LYS A 1 72 ? -18.428 5.510 23.712 1.00 50.16 72 LYS A C 1
ATOM 593 O O . LYS A 1 72 ? -18.042 4.380 23.425 1.00 50.16 72 LYS A O 1
ATOM 598 N N . ASN A 1 73 ? -18.127 6.589 22.988 1.00 57.81 73 ASN A N 1
ATOM 599 C CA . ASN A 1 73 ? -17.457 6.525 21.685 1.00 57.81 73 ASN A CA 1
ATOM 600 C C . ASN A 1 73 ? -15.967 6.156 21.820 1.00 57.81 73 ASN A C 1
ATOM 602 O O . ASN A 1 73 ? -15.518 5.148 21.281 1.00 57.81 73 ASN A O 1
ATOM 606 N N . LYS A 1 74 ? -15.247 6.852 22.711 1.00 60.03 74 LYS A N 1
ATOM 607 C CA . LYS A 1 74 ? -13.817 6.621 22.981 1.00 60.03 74 LYS A CA 1
ATOM 608 C C . LYS A 1 74 ? -13.479 5.181 23.378 1.00 60.03 74 LYS A C 1
ATOM 610 O O . LYS A 1 74 ? -12.463 4.643 22.947 1.00 60.03 74 LYS A O 1
ATOM 615 N N . GLN A 1 75 ? -14.325 4.526 24.176 1.00 62.78 75 GLN A N 1
ATOM 616 C CA . GLN A 1 75 ? -14.091 3.137 24.589 1.00 62.78 75 GLN A CA 1
ATOM 617 C C . GLN A 1 75 ? -14.213 2.152 23.415 1.00 62.78 75 GLN A C 1
ATOM 619 O O . GLN A 1 75 ? -13.466 1.171 23.351 1.00 62.78 75 GLN A O 1
ATOM 624 N N . ILE A 1 76 ? -15.136 2.406 22.482 1.00 61.75 76 ILE A N 1
ATOM 625 C CA . ILE A 1 76 ? -15.307 1.600 21.267 1.00 61.75 76 ILE A CA 1
ATOM 626 C C . ILE A 1 76 ? -14.085 1.788 20.359 1.00 61.75 76 ILE A C 1
ATOM 628 O O . ILE A 1 76 ? -13.503 0.796 19.926 1.00 61.75 76 ILE A O 1
ATOM 632 N N . ASP A 1 77 ? -13.611 3.021 20.183 1.00 66.31 77 ASP A N 1
ATOM 633 C CA . ASP A 1 77 ? -12.454 3.333 19.330 1.00 66.31 77 ASP A CA 1
ATOM 634 C C . ASP A 1 77 ? -11.142 2.741 19.861 1.00 66.31 77 ASP A C 1
ATOM 636 O O . ASP A 1 77 ? -10.297 2.252 19.106 1.00 66.31 77 ASP A O 1
ATOM 640 N N . VAL A 1 78 ? -10.951 2.746 21.184 1.00 70.44 78 VAL A N 1
ATOM 641 C CA . VAL A 1 78 ? -9.811 2.075 21.833 1.00 70.44 78 VAL A CA 1
ATOM 642 C C . VAL A 1 78 ? -9.894 0.559 21.652 1.00 70.44 78 VAL A C 1
ATOM 644 O O . VAL A 1 78 ? -8.863 -0.104 21.530 1.00 70.44 78 VAL A O 1
ATOM 647 N N . THR A 1 79 ? -11.103 -0.002 21.616 1.00 82.94 79 THR A N 1
ATOM 648 C CA . THR A 1 79 ? -11.308 -1.439 21.409 1.00 82.94 79 THR A CA 1
ATOM 649 C C . THR A 1 79 ? -11.007 -1.822 19.961 1.00 82.94 79 THR A C 1
ATOM 651 O O . THR A 1 79 ? -10.215 -2.735 19.742 1.00 82.94 79 THR A O 1
ATOM 654 N N . LEU A 1 80 ? -11.531 -1.087 18.976 1.00 88.12 80 LEU A N 1
ATOM 655 C CA . LEU A 1 80 ? -11.297 -1.359 17.553 1.00 88.12 80 LEU A CA 1
ATOM 656 C C . LEU A 1 80 ? -9.810 -1.291 17.183 1.00 88.12 80 LEU A C 1
ATOM 658 O O . LEU A 1 80 ? -9.289 -2.190 16.531 1.00 88.12 80 LEU A O 1
ATOM 662 N N . ARG A 1 81 ? -9.081 -0.282 17.669 1.00 89.44 81 ARG A N 1
ATOM 663 C CA . ARG A 1 81 ? -7.634 -0.168 17.415 1.00 89.44 81 ARG A CA 1
ATOM 664 C C . ARG A 1 81 ? -6.825 -1.332 17.978 1.00 89.44 81 ARG A C 1
ATOM 666 O O . ARG A 1 81 ? -5.815 -1.709 17.389 1.00 89.44 81 ARG A O 1
ATOM 673 N N . LYS A 1 82 ? -7.258 -1.923 19.096 1.00 90.44 82 LYS A N 1
ATOM 674 C CA . LYS A 1 82 ? -6.645 -3.155 19.611 1.00 90.44 82 LYS A CA 1
ATOM 675 C C . LYS A 1 82 ? -6.897 -4.324 18.664 1.00 90.44 82 LYS A C 1
ATOM 677 O O . LYS A 1 82 ? -5.941 -5.021 18.348 1.00 90.44 82 LYS A O 1
ATOM 682 N N . TRP A 1 83 ? -8.124 -4.484 18.163 1.00 92.50 83 TRP A N 1
ATOM 683 C CA . TRP A 1 83 ? -8.449 -5.512 17.167 1.00 92.50 83 TRP A CA 1
ATOM 684 C C . TRP A 1 83 ? -7.636 -5.353 15.881 1.00 92.50 83 TRP A C 1
ATOM 686 O O . TRP A 1 83 ? -7.037 -6.329 15.446 1.00 92.50 83 TRP A O 1
ATOM 696 N N . ILE A 1 84 ? -7.518 -4.135 15.342 1.00 94.50 84 ILE A N 1
ATOM 697 C CA . ILE A 1 84 ? -6.688 -3.843 14.158 1.00 94.50 84 ILE A CA 1
ATOM 698 C C . ILE A 1 84 ? -5.228 -4.249 14.404 1.00 94.50 84 ILE A C 1
ATOM 700 O O . ILE A 1 84 ? -4.639 -4.976 13.609 1.00 94.50 84 ILE A O 1
ATOM 704 N N . LYS A 1 85 ? -4.640 -3.829 15.534 1.00 93.88 85 LYS A N 1
ATOM 705 C CA . LYS A 1 85 ? -3.257 -4.192 15.885 1.00 93.88 85 LYS A CA 1
ATOM 706 C C . LYS A 1 85 ? -3.079 -5.702 16.033 1.00 93.88 85 LYS A C 1
ATOM 708 O O . LYS A 1 85 ? -2.082 -6.233 15.552 1.00 93.88 85 LYS A O 1
ATOM 713 N N . SER A 1 86 ? -4.021 -6.385 16.682 1.00 93.06 86 SER A N 1
ATOM 714 C CA . SER A 1 86 ? -3.998 -7.843 16.829 1.00 93.06 86 SER A CA 1
ATOM 715 C C . SER A 1 86 ? -4.142 -8.560 15.489 1.00 93.06 86 SER A C 1
ATOM 717 O O . SER A 1 86 ? -3.435 -9.538 15.261 1.00 93.06 86 SER A O 1
ATOM 719 N N . HIS A 1 87 ? -4.987 -8.051 14.590 1.00 95.12 87 HIS A N 1
ATOM 720 C CA . HIS A 1 87 ? -5.119 -8.552 13.223 1.00 95.12 87 HIS A CA 1
ATOM 721 C C . HIS A 1 87 ? -3.788 -8.425 12.482 1.00 95.12 87 HIS A C 1
ATOM 723 O O . HIS A 1 87 ? -3.227 -9.426 12.054 1.00 95.12 87 HIS A O 1
ATOM 729 N N . TYR A 1 88 ? -3.180 -7.238 12.452 1.00 96.31 88 TYR A N 1
ATOM 730 C CA . TYR A 1 88 ? -1.856 -7.067 11.847 1.00 96.31 88 TYR A CA 1
ATOM 731 C C . TYR A 1 88 ? -0.791 -7.972 12.461 1.00 96.31 88 TYR A C 1
ATOM 733 O O . TYR A 1 88 ? -0.020 -8.572 11.728 1.00 96.31 88 TYR A O 1
ATOM 741 N N . GLN A 1 89 ? -0.744 -8.127 13.783 1.00 93.94 89 GLN A N 1
ATOM 742 C CA . GLN A 1 89 ? 0.223 -9.023 14.431 1.00 93.94 89 GLN A CA 1
ATOM 743 C C . GLN A 1 89 ? 0.030 -10.490 14.025 1.00 93.94 89 GLN A C 1
ATOM 745 O O . GLN A 1 89 ? 1.018 -11.209 13.874 1.00 93.94 89 GLN A O 1
ATOM 750 N N . ALA A 1 90 ? -1.217 -10.933 13.842 1.00 92.94 90 ALA A N 1
ATOM 751 C CA . ALA A 1 90 ? -1.525 -12.304 13.447 1.00 92.94 90 ALA A CA 1
ATOM 752 C C . ALA A 1 90 ? -1.000 -12.639 12.043 1.00 92.94 90 ALA A C 1
ATOM 754 O O . ALA A 1 90 ? -0.516 -13.750 11.840 1.00 92.94 90 ALA A O 1
ATOM 755 N N . PHE A 1 91 ? -1.043 -11.678 11.115 1.00 94.62 91 PHE A N 1
ATOM 756 C CA . PHE A 1 91 ? -0.624 -11.867 9.721 1.00 94.62 91 PHE A CA 1
ATOM 757 C C . PHE A 1 91 ? 0.820 -11.431 9.450 1.00 94.62 91 PHE A C 1
ATOM 759 O O . PHE A 1 91 ? 1.554 -12.084 8.715 1.00 94.62 91 PHE A O 1
ATOM 766 N N . PHE A 1 92 ? 1.275 -10.347 10.073 1.00 94.88 92 PHE A N 1
ATOM 767 C CA . PHE A 1 92 ? 2.641 -9.854 9.898 1.00 94.88 92 PHE A CA 1
ATOM 768 C C . PHE A 1 92 ? 3.651 -10.619 10.753 1.00 94.88 92 PHE A C 1
ATOM 770 O O . PHE A 1 92 ? 4.849 -10.545 10.478 1.00 94.88 92 PHE A O 1
ATOM 777 N N . HIS A 1 93 ? 3.177 -11.369 11.756 1.00 92.06 93 HIS A N 1
ATOM 778 C CA . HIS A 1 93 ? 3.983 -12.162 12.686 1.00 92.06 93 HIS A CA 1
ATOM 779 C C . HIS A 1 93 ? 5.046 -11.345 13.435 1.00 92.06 93 HIS A C 1
ATOM 781 O O . HIS A 1 93 ? 6.092 -11.872 13.812 1.00 92.06 93 HIS A O 1
ATOM 787 N N . ASP A 1 94 ? 4.785 -10.054 13.640 1.00 93.19 94 ASP A N 1
ATOM 788 C CA . ASP A 1 94 ? 5.710 -9.134 14.292 1.00 93.19 94 ASP A CA 1
ATOM 789 C C . ASP A 1 94 ? 4.975 -8.004 15.020 1.00 93.19 94 ASP A C 1
ATOM 791 O O . ASP A 1 94 ? 3.771 -7.788 14.852 1.00 93.19 94 ASP A O 1
ATOM 795 N N . GLN A 1 95 ? 5.728 -7.270 15.829 1.00 94.38 95 GLN A N 1
ATOM 796 C CA . GLN A 1 95 ? 5.312 -6.014 16.432 1.00 94.38 95 GLN A CA 1
ATOM 797 C C . GLN A 1 95 ? 5.759 -4.837 15.558 1.00 94.38 95 GLN A C 1
ATOM 799 O O . GLN A 1 95 ? 6.790 -4.917 14.885 1.00 94.38 95 GLN A O 1
ATOM 804 N N . PRO A 1 96 ? 5.019 -3.715 15.567 1.00 95.31 96 PRO A N 1
ATOM 805 C CA . PRO A 1 96 ? 5.505 -2.518 14.910 1.00 95.31 96 PRO A CA 1
ATOM 806 C C . PRO A 1 96 ? 6.775 -2.022 15.613 1.00 95.31 96 PRO A C 1
ATOM 808 O O . PRO A 1 96 ? 6.839 -1.957 16.841 1.00 95.31 96 PRO A O 1
ATOM 811 N N . VAL A 1 97 ? 7.784 -1.664 14.824 1.00 94.94 97 VAL A N 1
ATOM 812 C CA . VAL A 1 97 ? 9.062 -1.111 15.300 1.00 94.94 97 VAL A CA 1
ATOM 813 C C . VAL A 1 97 ? 9.032 0.409 15.425 1.00 94.94 97 VAL A C 1
ATOM 815 O O . VAL A 1 97 ? 9.939 0.982 16.022 1.00 94.94 97 VAL A O 1
ATOM 818 N N . ASP A 1 98 ? 8.015 1.058 14.855 1.00 94.12 98 ASP A N 1
ATOM 819 C CA . ASP A 1 98 ? 7.795 2.498 14.966 1.00 94.12 98 ASP A CA 1
ATOM 820 C C . ASP A 1 98 ? 6.298 2.839 14.860 1.00 94.12 98 ASP A C 1
ATOM 822 O O . ASP A 1 98 ? 5.507 2.061 14.311 1.00 94.12 98 ASP A O 1
ATOM 826 N N . GLN A 1 99 ? 5.913 4.003 15.380 1.00 93.25 99 GLN A N 1
ATOM 827 C CA . GLN A 1 99 ? 4.551 4.529 15.318 1.00 93.25 99 GLN A CA 1
ATOM 828 C C . GLN A 1 99 ? 4.568 6.045 15.081 1.00 93.25 99 GLN A C 1
ATOM 830 O O . GLN A 1 99 ? 5.072 6.815 15.896 1.00 93.25 99 GLN A O 1
ATOM 835 N N . PHE A 1 100 ? 3.891 6.479 14.022 1.00 91.12 100 PHE A N 1
ATOM 836 C CA . PHE A 1 100 ? 3.718 7.885 13.661 1.00 91.12 100 PHE A CA 1
ATOM 837 C C . PHE A 1 100 ? 2.277 8.304 13.949 1.00 91.12 100 PHE A C 1
ATOM 839 O O . PHE A 1 100 ? 1.341 7.644 13.506 1.00 91.12 100 PHE A O 1
ATOM 846 N N . SER A 1 101 ? 2.078 9.375 14.716 1.00 86.94 101 SER A N 1
ATOM 847 C CA . SER A 1 101 ? 0.730 9.898 14.989 1.00 86.94 101 SER A CA 1
ATOM 848 C C . SER A 1 101 ? 0.324 10.870 13.890 1.00 86.94 101 SER A C 1
ATOM 850 O O . SER A 1 101 ? 1.133 11.708 13.495 1.00 86.94 101 SER A O 1
ATOM 852 N N . ILE A 1 102 ? -0.912 10.754 13.419 1.00 77.69 102 ILE A N 1
ATOM 853 C CA . ILE A 1 102 ? -1.480 11.590 12.362 1.00 77.69 102 ILE A CA 1
ATOM 854 C C . ILE A 1 102 ? -2.371 12.629 13.045 1.00 77.69 102 ILE A C 1
ATOM 856 O O . ILE A 1 102 ? -3.213 12.250 13.858 1.00 77.69 102 ILE A O 1
ATOM 860 N N . HIS A 1 103 ? -2.219 13.912 12.710 1.00 67.12 103 HIS A N 1
ATOM 861 C CA . HIS A 1 103 ? -2.827 15.068 13.398 1.00 67.12 103 HIS A CA 1
ATOM 862 C C . HIS A 1 103 ? -2.274 15.405 14.801 1.00 67.12 103 HIS A C 1
ATOM 864 O O . HIS A 1 103 ? -1.679 14.598 15.515 1.00 67.12 103 HIS A O 1
ATOM 870 N N . GLN A 1 104 ? -2.509 16.658 15.222 1.00 55.31 104 GLN A N 1
ATOM 871 C CA . GLN A 1 104 ? -2.137 17.169 16.552 1.00 55.31 104 GLN A CA 1
ATOM 872 C C . GLN A 1 104 ? -2.925 16.503 17.695 1.00 55.31 104 GLN A C 1
ATOM 874 O O . GLN A 1 104 ? -2.437 16.461 18.826 1.00 55.31 104 GLN A O 1
ATOM 879 N N . ASN A 1 105 ? -4.097 15.928 17.401 1.00 54.19 105 ASN A N 1
ATOM 880 C CA . ASN A 1 105 ? -4.818 15.047 18.317 1.00 54.19 105 ASN A CA 1
ATOM 881 C C . ASN A 1 105 ? -4.242 13.631 18.186 1.00 54.19 105 ASN A C 1
ATOM 883 O O . ASN A 1 105 ? -4.747 12.801 17.433 1.00 54.19 105 ASN A O 1
ATOM 887 N N . LYS A 1 106 ? -3.147 13.386 18.914 1.00 56.31 106 LYS A N 1
ATOM 888 C CA . LYS A 1 106 ? -2.276 12.195 18.839 1.00 56.31 106 LYS A CA 1
ATOM 889 C C . LYS A 1 106 ? -2.974 10.832 18.988 1.00 56.31 106 LYS A C 1
ATOM 891 O O . LYS A 1 106 ? -2.339 9.804 18.765 1.00 56.31 106 LYS A O 1
ATOM 896 N N . ASP A 1 107 ? -4.257 10.812 19.336 1.00 58.88 107 ASP A N 1
ATOM 897 C CA . ASP A 1 107 ? -4.973 9.620 19.772 1.00 58.88 107 ASP A CA 1
ATOM 898 C C . ASP A 1 107 ? -6.074 9.142 18.818 1.00 58.88 107 ASP A C 1
ATOM 900 O O . ASP A 1 107 ? -6.826 8.255 19.216 1.00 58.88 107 ASP A O 1
ATOM 904 N N . GLU A 1 108 ? -6.199 9.646 17.587 1.00 80.94 108 GLU A N 1
ATOM 905 C CA . GLU A 1 108 ? -7.234 9.138 16.663 1.00 80.94 108 GLU A CA 1
ATOM 906 C C . GLU A 1 108 ? -6.694 8.120 15.655 1.00 80.94 108 GLU A C 1
ATOM 908 O O . GLU A 1 108 ? -7.174 6.985 15.617 1.00 80.94 108 GLU A O 1
ATOM 913 N N . ILE A 1 109 ? -5.665 8.480 14.885 1.00 89.06 109 ILE A N 1
ATOM 914 C CA . ILE A 1 109 ? -5.129 7.639 13.808 1.00 89.06 109 ILE A CA 1
ATOM 915 C C . ILE A 1 109 ? -3.603 7.620 13.885 1.00 89.06 109 ILE A C 1
ATOM 917 O O . ILE A 1 109 ? -2.960 8.656 14.059 1.00 89.06 109 ILE A O 1
ATOM 921 N N . ALA A 1 110 ? -3.016 6.434 13.742 1.00 92.62 110 ALA A N 1
ATOM 922 C CA . ALA A 1 110 ? -1.570 6.254 13.686 1.00 92.62 110 ALA A CA 1
ATOM 923 C C . ALA A 1 110 ? -1.150 5.444 12.455 1.00 92.62 110 ALA A C 1
ATOM 925 O O . ALA A 1 110 ? -1.908 4.604 11.975 1.00 92.62 110 ALA A O 1
ATOM 926 N N . VAL A 1 111 ? 0.081 5.653 11.993 1.00 95.06 111 VAL A N 1
ATOM 927 C CA . VAL A 1 111 ? 0.779 4.769 11.053 1.00 95.06 111 VAL A CA 1
ATOM 928 C C . VAL A 1 111 ? 1.752 3.902 11.842 1.00 95.06 111 VAL A C 1
ATOM 930 O O . VAL A 1 111 ? 2.611 4.414 12.556 1.00 95.06 111 VAL A O 1
ATOM 933 N N . LEU A 1 112 ? 1.620 2.590 11.716 1.00 96.12 112 LEU A N 1
ATOM 934 C CA . LEU A 1 112 ? 2.466 1.584 12.345 1.00 96.12 112 LEU A CA 1
ATOM 935 C C . LEU A 1 112 ? 3.465 1.055 11.319 1.00 96.12 112 LEU A C 1
ATOM 937 O O . LEU A 1 112 ? 3.056 0.618 10.245 1.00 96.12 112 LEU A O 1
ATOM 941 N N . LEU A 1 113 ? 4.756 1.064 11.643 1.00 96.75 113 LEU A N 1
ATOM 942 C CA . LEU A 1 113 ? 5.790 0.483 10.788 1.00 96.75 113 LEU A CA 1
ATOM 943 C C . LEU A 1 113 ? 6.123 -0.933 11.250 1.00 96.75 113 LEU A C 1
ATOM 945 O O . LEU A 1 113 ? 6.722 -1.112 12.308 1.00 96.75 113 LEU A O 1
ATOM 949 N N . TYR A 1 114 ? 5.802 -1.926 10.430 1.00 96.50 114 TYR A N 1
ATOM 950 C CA . TYR A 1 114 ? 6.184 -3.320 10.627 1.00 96.50 114 TYR A CA 1
ATOM 951 C C . TYR A 1 114 ? 7.472 -3.640 9.855 1.00 96.50 114 TYR A C 1
ATOM 953 O O . TYR A 1 114 ? 7.595 -3.258 8.684 1.00 96.50 114 TYR A O 1
ATOM 961 N N . PRO A 1 115 ? 8.454 -4.300 10.495 1.00 95.50 115 PRO A N 1
ATOM 962 C CA . PRO A 1 115 ? 9.720 -4.632 9.862 1.00 95.50 115 PRO A CA 1
ATOM 963 C C . PRO A 1 115 ? 9.581 -5.824 8.908 1.00 95.50 115 PRO A C 1
ATOM 965 O O . PRO A 1 115 ? 8.664 -6.637 9.028 1.00 95.50 115 PRO A O 1
ATOM 968 N N . CYS A 1 116 ? 10.554 -5.966 8.009 1.00 93.44 116 CYS A N 1
ATOM 969 C CA . CYS A 1 116 ? 10.784 -7.233 7.327 1.00 93.44 116 CYS A CA 1
ATOM 970 C C . CYS A 1 116 ? 11.194 -8.321 8.336 1.00 93.44 116 CYS A C 1
ATOM 972 O O . CYS A 1 116 ? 11.963 -8.064 9.268 1.00 93.44 116 CYS A O 1
ATOM 974 N N . ASN A 1 117 ? 10.742 -9.553 8.120 1.00 90.75 117 ASN A N 1
ATOM 975 C CA . ASN A 1 117 ? 11.087 -10.719 8.929 1.00 90.75 117 ASN A CA 1
ATOM 976 C C . ASN A 1 117 ? 11.242 -11.977 8.053 1.00 90.75 117 ASN A C 1
ATOM 978 O O . ASN A 1 117 ? 11.323 -11.901 6.830 1.00 90.75 117 ASN A O 1
ATOM 982 N N . ARG A 1 118 ? 11.341 -13.161 8.671 1.00 86.81 118 ARG A N 1
ATOM 983 C CA . ARG A 1 118 ? 11.537 -14.422 7.927 1.00 86.81 118 ARG A CA 1
ATOM 984 C C . ARG A 1 118 ? 10.349 -14.805 7.044 1.00 86.81 118 ARG A C 1
ATOM 986 O O . ARG A 1 118 ? 10.552 -15.522 6.072 1.00 86.81 118 ARG A O 1
ATOM 993 N N . ASN A 1 119 ? 9.151 -14.348 7.393 1.00 85.50 119 ASN A N 1
ATOM 994 C CA . ASN A 1 119 ? 7.922 -14.645 6.664 1.00 85.50 119 ASN A CA 1
ATOM 995 C C . ASN A 1 119 ? 7.627 -13.569 5.609 1.00 85.50 119 ASN A C 1
ATOM 997 O O . ASN A 1 119 ? 6.966 -13.860 4.618 1.00 85.50 119 ASN A O 1
ATOM 1001 N N . ARG A 1 120 ? 8.116 -12.336 5.813 1.00 87.19 120 ARG A N 1
ATOM 1002 C CA . ARG A 1 120 ? 7.824 -11.165 4.972 1.00 87.19 120 ARG A CA 1
ATOM 1003 C C . ARG A 1 120 ? 9.106 -10.404 4.644 1.00 87.19 120 ARG A C 1
ATOM 1005 O O . ARG A 1 120 ? 9.739 -9.824 5.522 1.00 87.19 120 ARG A O 1
ATOM 1012 N N . GLY A 1 121 ? 9.479 -10.377 3.368 1.00 90.69 121 GLY A N 1
ATOM 1013 C CA . GLY A 1 121 ? 10.723 -9.762 2.887 1.00 90.69 121 GLY A CA 1
ATOM 1014 C C . GLY A 1 121 ? 10.695 -8.234 2.742 1.00 90.69 121 GLY A C 1
ATOM 1015 O O . GLY A 1 121 ? 11.606 -7.681 2.136 1.00 90.69 121 GLY A O 1
ATOM 1016 N N . TRP A 1 122 ? 9.666 -7.551 3.245 1.00 94.44 122 TRP A N 1
ATOM 1017 C CA . TRP A 1 122 ? 9.427 -6.118 3.037 1.00 94.44 122 TRP A CA 1
ATOM 1018 C C . TRP A 1 122 ? 8.986 -5.419 4.327 1.00 94.44 122 TRP A C 1
ATOM 1020 O O . TRP A 1 122 ? 8.504 -6.054 5.266 1.00 94.44 122 TRP A O 1
ATOM 1030 N N . PHE A 1 123 ? 9.151 -4.099 4.367 1.00 95.69 123 PHE A N 1
ATOM 1031 C CA . PHE A 1 123 ? 8.543 -3.231 5.372 1.00 95.69 123 PHE A CA 1
ATOM 1032 C C . PHE A 1 123 ? 7.090 -2.951 5.004 1.00 95.69 123 PHE A C 1
ATOM 1034 O O . PHE A 1 123 ? 6.756 -2.863 3.822 1.00 95.69 123 PHE A O 1
ATOM 1041 N N . THR A 1 124 ? 6.243 -2.740 6.011 1.00 96.50 124 THR A N 1
ATOM 1042 C CA . THR A 1 124 ? 4.851 -2.322 5.803 1.00 96.50 124 THR A CA 1
ATOM 1043 C C . THR A 1 124 ? 4.484 -1.199 6.747 1.00 96.50 124 THR A C 1
ATOM 1045 O O . THR A 1 124 ? 4.628 -1.322 7.961 1.00 96.50 124 THR A O 1
ATOM 1048 N N . TYR A 1 125 ? 3.967 -0.119 6.182 1.00 96.88 125 TYR A N 1
ATOM 1049 C CA . TYR A 1 125 ? 3.354 0.972 6.917 1.00 96.88 125 TYR A CA 1
ATOM 1050 C C . TYR A 1 125 ? 1.851 0.737 6.888 1.00 96.88 125 TYR A C 1
ATOM 1052 O O . TYR A 1 125 ? 1.268 0.671 5.810 1.00 96.88 125 TYR A O 1
ATOM 1060 N N . ALA A 1 126 ? 1.241 0.571 8.054 1.00 97.12 126 ALA A N 1
ATOM 1061 C CA . ALA A 1 126 ? -0.165 0.220 8.188 1.00 97.12 126 ALA A CA 1
ATOM 1062 C C . ALA A 1 126 ? -0.895 1.258 9.036 1.00 97.12 126 ALA A C 1
ATOM 1064 O O . ALA A 1 126 ? -0.440 1.609 10.127 1.00 97.12 126 ALA A O 1
ATOM 1065 N N . THR A 1 127 ? -2.032 1.751 8.561 1.00 95.94 127 THR A N 1
ATOM 1066 C CA . THR A 1 127 ? -2.862 2.666 9.343 1.00 95.94 127 THR A CA 1
ATOM 1067 C C . THR A 1 127 ? -3.569 1.907 10.460 1.00 95.94 127 THR A C 1
ATOM 1069 O O . THR A 1 127 ? -3.878 0.721 10.343 1.00 95.94 127 THR A O 1
ATOM 1072 N N . CYS A 1 128 ? -3.786 2.582 11.582 1.00 94.38 128 CYS A N 1
ATOM 1073 C CA . CYS A 1 128 ? -4.502 2.048 12.727 1.00 94.38 128 CYS A CA 1
ATOM 1074 C C . CYS A 1 128 ? -5.411 3.132 13.303 1.00 94.38 128 CYS A C 1
ATOM 1076 O O . CYS A 1 128 ? -4.940 4.061 13.967 1.00 94.38 128 CYS A O 1
ATOM 1078 N N . GLY A 1 129 ? -6.714 2.971 13.095 1.00 91.56 129 GLY A N 1
ATOM 1079 C CA . GLY A 1 129 ? -7.757 3.879 13.561 1.00 91.56 129 GLY A CA 1
ATOM 1080 C C . GLY A 1 129 ? -8.500 4.580 12.428 1.00 91.56 129 GLY A C 1
ATOM 1081 O O . GLY A 1 129 ? -9.531 5.189 12.703 1.00 91.56 129 GLY A O 1
ATOM 1082 N N . CYS A 1 130 ? -8.051 4.475 11.174 1.00 91.75 130 CYS A N 1
ATOM 1083 C CA . CYS A 1 130 ? -8.756 5.083 10.045 1.00 91.75 130 CYS A CA 1
ATOM 1084 C C . CYS A 1 130 ? -10.155 4.473 9.861 1.00 91.75 130 CYS A C 1
ATOM 1086 O O . CYS A 1 130 ? -11.123 5.201 9.623 1.00 91.75 130 CYS A O 1
ATOM 1088 N N . ALA A 1 131 ? -10.307 3.181 10.164 1.00 91.94 131 ALA A N 1
ATOM 1089 C CA . ALA A 1 131 ? -11.576 2.471 10.062 1.00 91.94 131 ALA A CA 1
ATOM 1090 C C . ALA A 1 131 ? -12.659 2.996 11.015 1.00 91.94 131 ALA A C 1
ATOM 1092 O O . ALA A 1 131 ? -13.846 2.771 10.781 1.00 91.94 131 ALA A O 1
ATOM 1093 N N . THR A 1 132 ? -12.288 3.739 12.066 1.00 89.50 132 THR A N 1
ATOM 1094 C CA . THR A 1 132 ? -13.269 4.435 12.920 1.00 89.50 132 THR A CA 1
ATOM 1095 C C . THR A 1 132 ? -14.028 5.521 12.154 1.00 89.50 132 THR A C 1
ATOM 1097 O O . THR A 1 132 ? -15.171 5.817 12.503 1.00 89.50 132 THR A O 1
ATOM 1100 N N . LYS A 1 133 ? -13.406 6.093 11.114 1.00 88.69 133 LYS A N 1
ATOM 1101 C CA . LYS A 1 133 ? -13.929 7.209 10.322 1.00 88.69 133 LYS A CA 1
ATOM 1102 C C . LYS A 1 133 ? -14.507 6.759 8.980 1.00 88.69 133 LYS A C 1
ATOM 1104 O O . LYS A 1 133 ? -15.554 7.273 8.609 1.00 88.69 133 LYS A O 1
ATOM 1109 N N . ASN A 1 134 ? -13.859 5.822 8.277 1.00 90.44 134 ASN A N 1
ATOM 1110 C CA . ASN A 1 134 ? -14.263 5.418 6.918 1.00 90.44 134 ASN A CA 1
ATOM 1111 C C . ASN A 1 134 ? -14.365 3.898 6.682 1.00 90.44 134 ASN A C 1
ATOM 1113 O O . ASN A 1 134 ? -14.273 3.431 5.546 1.00 90.44 134 ASN A O 1
ATOM 1117 N N . GLY A 1 135 ? -14.433 3.107 7.758 1.00 91.12 135 GLY A N 1
ATOM 1118 C CA . GLY A 1 135 ? -14.545 1.647 7.671 1.00 91.12 135 GLY A CA 1
ATOM 1119 C C . GLY A 1 135 ? -13.337 0.923 7.063 1.00 91.12 135 GLY A C 1
ATOM 1120 O O . GLY A 1 135 ? -13.382 -0.297 6.922 1.00 91.12 135 GLY A O 1
ATOM 1121 N N . SER A 1 136 ? -12.261 1.637 6.717 1.00 94.69 136 SER A N 1
ATOM 1122 C CA . SER A 1 136 ? -11.111 1.081 6.010 1.00 94.69 136 SER A CA 1
ATOM 1123 C C . SER A 1 136 ? -9.793 1.356 6.732 1.00 94.69 136 SER A C 1
ATOM 1125 O O . SER A 1 136 ? -9.608 2.396 7.359 1.00 94.69 136 SER A O 1
ATOM 1127 N N . GLU A 1 137 ? -8.842 0.441 6.603 1.00 96.25 137 GLU A N 1
ATOM 1128 C CA . GLU A 1 137 ? -7.431 0.697 6.878 1.00 96.25 137 GLU A CA 1
ATOM 1129 C C . GLU A 1 137 ? -6.608 0.535 5.596 1.00 96.25 137 GLU A C 1
ATOM 1131 O O . GLU A 1 137 ? -7.033 -0.090 4.623 1.00 96.25 137 GLU A O 1
ATOM 1136 N N . TYR A 1 138 ? -5.412 1.108 5.601 1.00 97.06 138 TYR A N 1
ATOM 1137 C CA . TYR A 1 138 ? -4.526 1.167 4.453 1.00 97.06 138 TYR A CA 1
ATOM 1138 C C . TYR A 1 138 ? -3.156 0.633 4.830 1.00 97.06 138 TYR A C 1
ATOM 1140 O O . TYR A 1 138 ? -2.618 0.954 5.894 1.00 97.06 138 TYR A O 1
ATOM 1148 N N . ILE A 1 139 ? -2.567 -0.146 3.933 1.00 97.31 139 ILE A N 1
ATOM 1149 C CA . ILE A 1 139 ? -1.186 -0.598 4.047 1.00 97.31 139 ILE A CA 1
ATOM 1150 C C . ILE A 1 139 ? -0.388 -0.170 2.825 1.00 97.31 139 ILE A C 1
ATOM 1152 O O . ILE A 1 139 ? -0.905 -0.136 1.715 1.00 97.31 139 ILE A O 1
ATOM 1156 N N . ILE A 1 140 ? 0.890 0.125 3.006 1.00 96.25 140 ILE A N 1
ATOM 1157 C CA . ILE A 1 140 ? 1.827 0.329 1.903 1.00 96.25 140 ILE A CA 1
ATOM 1158 C C . ILE A 1 140 ? 3.131 -0.387 2.226 1.00 96.25 140 ILE A C 1
ATOM 1160 O O . ILE A 1 140 ? 3.646 -0.287 3.344 1.00 96.25 140 ILE A O 1
ATOM 1164 N N . SER A 1 141 ? 3.635 -1.145 1.258 1.00 95.06 141 SER A N 1
ATOM 1165 C CA . SER A 1 141 ? 4.783 -2.031 1.440 1.00 95.06 141 SER A CA 1
ATOM 1166 C C . SER A 1 141 ? 5.927 -1.655 0.503 1.00 95.06 141 SER A C 1
ATOM 1168 O O . SER A 1 141 ? 5.708 -1.186 -0.612 1.00 95.06 141 SER A O 1
ATOM 1170 N N . THR A 1 142 ? 7.157 -1.840 0.977 1.00 94.38 142 THR A N 1
ATOM 1171 C CA . THR A 1 142 ? 8.392 -1.436 0.285 1.00 94.38 142 THR A CA 1
ATOM 1172 C C . THR A 1 142 ? 9.581 -2.240 0.817 1.00 94.38 142 THR A C 1
ATOM 1174 O O . THR A 1 142 ? 9.587 -2.664 1.976 1.00 94.38 142 THR A O 1
ATOM 1177 N N . TYR A 1 143 ? 10.604 -2.467 -0.009 1.00 93.25 143 TYR A N 1
ATOM 1178 C CA . TYR A 1 143 ? 11.840 -3.131 0.429 1.00 93.25 143 TYR A CA 1
ATOM 1179 C C . TYR A 1 143 ? 12.746 -2.247 1.293 1.00 93.25 143 TYR A C 1
ATOM 1181 O O . TYR A 1 143 ? 13.603 -2.764 2.012 1.00 93.25 143 TYR A O 1
ATOM 1189 N N . GLU A 1 144 ? 12.562 -0.928 1.253 1.00 90.31 144 GLU A N 1
ATOM 1190 C CA . GLU A 1 144 ? 13.386 0.037 1.980 1.00 90.31 144 GLU A CA 1
ATOM 1191 C C . GLU A 1 144 ? 12.528 0.887 2.923 1.00 90.31 144 GLU A C 1
ATOM 1193 O O . GLU A 1 144 ? 11.329 1.060 2.729 1.00 90.31 144 GLU A O 1
ATOM 1198 N N . LYS A 1 145 ? 13.129 1.428 3.988 1.00 90.12 145 LYS A N 1
ATOM 1199 C CA . LYS A 1 145 ? 12.424 2.390 4.844 1.00 90.12 145 LYS A CA 1
ATOM 1200 C C . LYS A 1 145 ? 12.432 3.761 4.178 1.00 90.12 145 LYS A C 1
ATOM 1202 O O . LYS A 1 145 ? 13.500 4.292 3.888 1.00 90.12 145 LYS A O 1
ATOM 1207 N N . HIS A 1 146 ? 11.257 4.363 4.058 1.00 86.94 146 HIS A N 1
ATOM 1208 C CA . HIS A 1 146 ? 11.071 5.718 3.547 1.00 86.94 146 HIS A CA 1
ATOM 1209 C C . HIS A 1 146 ? 10.586 6.625 4.682 1.00 86.94 146 HIS A C 1
ATOM 1211 O O . HIS A 1 146 ? 9.622 6.303 5.382 1.00 86.94 146 HIS A O 1
ATOM 1217 N N . GLN A 1 147 ? 11.270 7.746 4.908 1.00 84.69 147 GLN A N 1
ATOM 1218 C CA . GLN A 1 147 ? 10.929 8.683 5.990 1.00 84.69 147 GLN A CA 1
ATOM 1219 C C . GLN A 1 147 ? 9.731 9.567 5.626 1.00 84.69 147 GLN A C 1
ATOM 1221 O O . GLN A 1 147 ? 9.020 10.054 6.499 1.00 84.69 147 GLN A O 1
ATOM 1226 N N . GLU A 1 148 ? 9.498 9.753 4.333 1.00 86.31 148 GLU A N 1
ATOM 1227 C CA . GLU A 1 148 ? 8.418 10.536 3.747 1.00 86.31 148 GLU A CA 1
ATOM 1228 C C . GLU A 1 148 ? 7.072 9.797 3.734 1.00 86.31 148 GLU A C 1
ATOM 1230 O O . GLU A 1 148 ? 6.021 10.429 3.625 1.00 86.31 148 GLU A O 1
ATOM 1235 N N . LEU A 1 149 ? 7.089 8.467 3.875 1.00 88.81 149 LEU A N 1
ATOM 1236 C CA . LEU A 1 149 ? 5.901 7.620 3.760 1.00 88.81 149 LEU A CA 1
ATOM 1237 C C . LEU A 1 149 ? 4.785 7.954 4.759 1.00 88.81 149 LEU A C 1
ATOM 1239 O O . LEU A 1 149 ? 3.638 8.060 4.329 1.00 88.81 149 LEU A O 1
ATOM 1243 N N . PRO A 1 150 ? 5.061 8.165 6.059 1.00 89.88 150 PRO A N 1
ATOM 1244 C CA . PRO A 1 150 ? 4.023 8.566 7.006 1.00 89.88 150 PRO A CA 1
ATOM 1245 C C . PRO A 1 150 ? 3.305 9.862 6.604 1.00 89.88 150 PRO A C 1
ATOM 1247 O O . PRO A 1 150 ? 2.094 9.957 6.774 1.00 89.88 150 PRO A O 1
ATOM 1250 N N . ILE A 1 151 ? 4.030 10.825 6.019 1.00 88.38 151 ILE A N 1
ATOM 1251 C CA . ILE A 1 151 ? 3.465 12.101 5.549 1.00 88.38 151 ILE A CA 1
ATOM 1252 C C . ILE A 1 151 ? 2.574 11.871 4.325 1.00 88.38 151 ILE A C 1
ATOM 1254 O O . ILE A 1 151 ? 1.488 12.438 4.242 1.00 88.38 151 ILE A O 1
ATOM 1258 N N . LEU A 1 152 ? 3.005 11.026 3.382 1.00 90.25 152 LEU A N 1
ATOM 1259 C CA . LEU A 1 152 ? 2.167 10.626 2.250 1.00 90.25 152 LEU A CA 1
ATOM 1260 C C . LEU A 1 152 ? 0.872 9.978 2.751 1.00 90.25 152 LEU A C 1
ATOM 1262 O O . LEU A 1 152 ? -0.213 10.404 2.374 1.00 90.25 152 LEU A O 1
ATOM 1266 N N . ILE A 1 153 ? 0.984 8.982 3.629 1.00 92.56 153 ILE A N 1
ATOM 1267 C CA . ILE A 1 153 ? -0.157 8.237 4.172 1.00 92.56 153 ILE A CA 1
ATOM 1268 C C . ILE A 1 153 ? -1.128 9.170 4.908 1.00 92.56 153 ILE A C 1
ATOM 1270 O O . ILE A 1 153 ? -2.334 9.034 4.734 1.00 92.56 153 ILE A O 1
ATOM 1274 N N . GLU A 1 154 ? -0.634 10.151 5.668 1.00 90.44 154 GLU A N 1
ATOM 1275 C CA . GLU A 1 154 ? -1.470 11.191 6.285 1.00 90.44 154 GLU A CA 1
ATOM 1276 C C . GLU A 1 154 ? -2.325 11.937 5.249 1.00 90.44 154 GLU A C 1
ATOM 1278 O O . GLU A 1 154 ? -3.531 12.091 5.448 1.00 90.44 154 GLU A O 1
ATOM 1283 N N . GLN A 1 155 ? -1.741 12.334 4.114 1.00 90.69 155 GLN A N 1
ATOM 1284 C CA . GLN A 1 155 ? -2.474 13.006 3.032 1.00 90.69 155 GLN A CA 1
ATOM 1285 C C . GLN A 1 155 ? -3.519 12.098 2.380 1.00 90.69 155 GLN A C 1
ATOM 1287 O O . GLN A 1 155 ? -4.600 12.563 2.020 1.00 90.69 155 GLN A O 1
ATOM 1292 N N . ILE A 1 156 ? -3.206 10.811 2.216 1.00 91.38 156 ILE A N 1
ATOM 1293 C CA . ILE A 1 156 ? -4.157 9.831 1.677 1.00 91.38 156 ILE A CA 1
ATOM 1294 C C . ILE A 1 156 ? -5.325 9.644 2.643 1.00 91.38 156 ILE A C 1
ATOM 1296 O O . ILE A 1 156 ? -6.475 9.650 2.221 1.00 91.38 156 ILE A O 1
ATOM 1300 N N . ILE A 1 157 ? -5.056 9.549 3.944 1.00 90.94 157 ILE A N 1
ATOM 1301 C CA . ILE A 1 157 ? -6.091 9.395 4.971 1.00 90.94 157 ILE A CA 1
ATOM 1302 C C . ILE A 1 157 ? -7.022 10.600 5.013 1.00 90.94 157 ILE A C 1
ATOM 1304 O O . ILE A 1 157 ? -8.228 10.411 5.132 1.00 90.94 157 ILE A O 1
ATOM 1308 N N . GLN A 1 158 ? -6.495 11.821 4.898 1.00 90.12 158 GLN A N 1
ATOM 1309 C CA . GLN A 1 158 ? -7.330 13.025 4.851 1.00 90.12 158 GLN A CA 1
ATOM 1310 C C . GLN A 1 158 ? -8.340 12.952 3.700 1.00 90.12 158 GLN A C 1
ATOM 1312 O O . GLN A 1 158 ? -9.533 13.116 3.932 1.00 90.12 158 GLN A O 1
ATOM 1317 N N . GLN A 1 159 ? -7.887 12.584 2.500 1.00 92.25 159 GLN A N 1
ATOM 1318 C CA . GLN A 1 159 ? -8.766 12.384 1.342 1.00 92.25 159 GLN A CA 1
ATOM 1319 C C . GLN A 1 159 ? -9.741 11.214 1.551 1.00 92.25 159 GLN A C 1
ATOM 1321 O O . GLN A 1 159 ? -10.921 11.300 1.221 1.00 92.25 159 GLN A O 1
ATOM 1326 N N . ALA A 1 160 ? -9.266 10.113 2.131 1.00 91.19 160 ALA A N 1
ATOM 1327 C CA . ALA A 1 160 ? -10.063 8.913 2.343 1.00 91.19 160 ALA A CA 1
ATOM 1328 C C . ALA A 1 160 ? -11.157 9.084 3.411 1.00 91.19 160 ALA A C 1
ATOM 1330 O O . ALA A 1 160 ? -12.153 8.362 3.394 1.00 91.19 160 ALA A O 1
ATOM 1331 N N . ILE A 1 161 ? -10.980 9.998 4.367 1.00 89.19 161 ILE A N 1
ATOM 1332 C CA . ILE A 1 161 ? -12.002 10.333 5.368 1.00 89.19 161 ILE A CA 1
ATOM 1333 C C . ILE A 1 161 ? -13.143 11.134 4.727 1.00 89.19 161 ILE A C 1
ATOM 1335 O O . ILE A 1 161 ? -14.298 10.954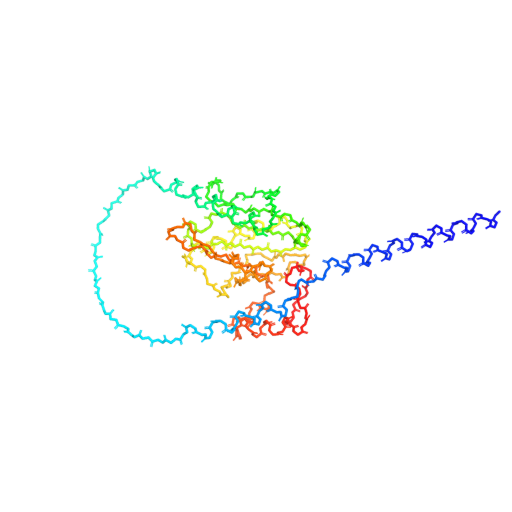 5.109 1.00 89.19 161 ILE A O 1
ATOM 1339 N N . GLU A 1 162 ? -12.853 11.971 3.729 1.00 88.25 162 GLU A N 1
ATOM 1340 C CA . GLU A 1 162 ? -13.866 12.784 3.042 1.00 88.25 162 GLU A CA 1
ATOM 1341 C C . GLU A 1 162 ? -14.861 11.934 2.235 1.00 88.25 162 GLU A C 1
ATOM 1343 O O . GLU A 1 162 ? -16.044 12.266 2.166 1.00 88.25 162 GLU A O 1
ATOM 1348 N N . ILE A 1 163 ? -14.420 10.804 1.671 1.00 83.31 163 ILE A N 1
ATOM 1349 C CA . ILE A 1 163 ? -15.249 9.948 0.800 1.00 83.31 163 ILE A CA 1
ATOM 1350 C C . ILE A 1 163 ? -16.075 8.879 1.542 1.00 83.31 163 ILE A C 1
ATOM 1352 O O . ILE A 1 163 ? -16.719 8.052 0.902 1.00 83.31 163 ILE A O 1
ATOM 1356 N N . SER A 1 164 ? -16.134 8.923 2.879 1.00 73.75 164 SER A N 1
ATOM 1357 C CA . SER A 1 164 ? -16.883 8.017 3.781 1.00 73.75 164 SER A CA 1
ATOM 1358 C C . SER A 1 164 ? -16.506 6.530 3.748 1.00 73.75 164 SER A C 1
ATOM 1360 O O . SER A 1 164 ? -16.455 5.933 4.812 1.00 73.75 164 SER A O 1
ATOM 1362 N N . ASN A 1 165 ? -16.240 5.918 2.593 1.00 81.62 165 ASN A N 1
ATOM 1363 C CA . ASN A 1 165 ? -15.697 4.563 2.457 1.00 81.62 165 ASN A CA 1
ATOM 1364 C C . ASN A 1 165 ? -14.794 4.501 1.222 1.00 81.62 165 ASN A C 1
ATOM 1366 O O . ASN A 1 165 ? -15.173 4.988 0.156 1.00 81.62 165 ASN A O 1
ATOM 1370 N N . SER A 1 166 ? -13.639 3.850 1.345 1.00 88.25 166 SER A N 1
ATOM 1371 C CA . SER A 1 166 ? -12.811 3.546 0.176 1.00 88.25 166 SER A CA 1
ATOM 1372 C C . SER A 1 166 ? -13.317 2.317 -0.559 1.00 88.25 166 SER A C 1
ATOM 1374 O O . SER A 1 166 ? -13.862 1.383 0.035 1.00 88.25 166 SER A O 1
ATOM 1376 N N . THR A 1 167 ? -13.104 2.322 -1.869 1.00 91.75 167 THR A N 1
ATOM 1377 C CA . THR A 1 167 ? -13.468 1.229 -2.769 1.00 91.75 167 THR A CA 1
ATOM 1378 C C . THR A 1 167 ? -12.223 0.662 -3.440 1.00 91.75 167 THR A C 1
ATOM 1380 O O . THR A 1 167 ? -11.158 1.289 -3.442 1.00 91.75 167 THR A O 1
ATOM 1383 N N . ASN A 1 168 ? -12.354 -0.543 -3.994 1.00 92.81 168 ASN A N 1
ATOM 1384 C CA . ASN A 1 168 ? -11.319 -1.099 -4.853 1.00 92.81 168 ASN A CA 1
ATOM 1385 C C . ASN A 1 168 ? -11.052 -0.156 -6.037 1.00 92.81 168 ASN A C 1
ATOM 1387 O O . ASN A 1 168 ? -11.977 0.465 -6.553 1.00 92.81 168 ASN A O 1
ATOM 1391 N N . GLU A 1 169 ? -9.791 -0.055 -6.444 1.00 95.25 169 GLU A N 1
ATOM 1392 C CA . GLU A 1 169 ? -9.292 0.803 -7.526 1.00 95.25 169 GLU A CA 1
ATOM 1393 C C . GLU A 1 169 ? -9.444 2.314 -7.281 1.00 95.25 169 GLU A C 1
ATOM 1395 O O . GLU A 1 169 ? -9.173 3.129 -8.167 1.00 95.25 169 GLU A O 1
ATOM 1400 N N . GLN A 1 170 ? -9.799 2.725 -6.058 1.00 95.94 170 GLN A N 1
ATOM 1401 C CA . GLN A 1 170 ? -9.832 4.135 -5.683 1.00 95.94 170 GLN A CA 1
ATOM 1402 C C . GLN A 1 170 ? -8.441 4.761 -5.845 1.00 95.94 170 GLN A C 1
ATOM 1404 O O . GLN A 1 170 ? -7.470 4.348 -5.208 1.00 95.94 170 GLN A O 1
ATOM 1409 N N . LEU A 1 171 ? -8.357 5.799 -6.675 1.00 96.62 171 LEU A N 1
ATOM 1410 C CA . LEU A 1 171 ? -7.146 6.588 -6.869 1.00 96.62 171 LEU A CA 1
ATOM 1411 C C . LEU A 1 171 ? -7.111 7.766 -5.899 1.00 96.62 171 LEU A C 1
ATOM 1413 O O . LEU A 1 171 ? -8.094 8.498 -5.759 1.00 96.62 171 LEU A O 1
ATOM 1417 N N . PHE A 1 172 ? -5.942 7.993 -5.311 1.00 96.00 172 PHE A N 1
ATOM 1418 C CA . PHE A 1 172 ? -5.654 9.171 -4.509 1.00 96.00 172 PHE A CA 1
ATOM 1419 C C . PHE A 1 172 ? -4.422 9.897 -5.057 1.00 96.00 172 PHE A C 1
ATOM 1421 O O . PHE A 1 172 ? -3.332 9.311 -5.119 1.00 96.00 172 PHE A O 1
ATOM 1428 N N . PRO A 1 173 ? -4.551 11.169 -5.465 1.00 95.50 173 PRO A N 1
ATOM 1429 C CA . PRO A 1 173 ? -3.395 11.984 -5.793 1.00 95.50 173 PRO A CA 1
ATOM 1430 C C . PRO A 1 173 ? -2.584 12.313 -4.535 1.00 95.50 173 PRO A C 1
ATOM 1432 O O . PRO A 1 173 ? -3.117 12.606 -3.464 1.00 95.50 173 PRO A O 1
ATOM 1435 N N . SER A 1 174 ? -1.266 12.327 -4.689 1.00 92.00 174 SER A N 1
ATOM 1436 C CA . SER A 1 174 ? -0.356 12.930 -3.725 1.00 92.00 174 SER A CA 1
ATOM 1437 C C . SER A 1 174 ? -0.113 14.389 -4.095 1.00 92.00 174 SER A C 1
ATOM 1439 O O . SER A 1 174 ? 0.077 14.733 -5.264 1.00 92.00 174 SER A O 1
ATOM 1441 N N . SER A 1 175 ? -0.048 15.261 -3.090 1.00 85.56 175 SER A N 1
ATOM 1442 C CA . SER A 1 175 ? 0.284 16.679 -3.293 1.00 85.56 175 SER A CA 1
ATOM 1443 C C . SER A 1 175 ? 1.720 16.895 -3.786 1.00 85.56 175 SER A C 1
ATOM 1445 O O . SER A 1 175 ? 2.043 17.936 -4.361 1.00 85.56 175 SER A O 1
ATOM 1447 N N . ARG A 1 176 ? 2.600 15.918 -3.545 1.00 86.81 176 ARG A N 1
ATOM 1448 C CA . ARG A 1 176 ? 4.018 15.943 -3.913 1.00 86.81 176 ARG A CA 1
ATOM 1449 C C . ARG A 1 176 ? 4.424 14.608 -4.499 1.00 86.81 176 ARG A C 1
ATOM 1451 O O . ARG A 1 176 ? 3.889 13.567 -4.123 1.00 86.81 176 ARG A O 1
ATOM 1458 N N . SER A 1 177 ? 5.395 14.634 -5.398 1.00 90.06 177 SER A N 1
ATOM 1459 C CA . SER A 1 177 ? 5.979 13.387 -5.848 1.00 90.06 177 SER A CA 1
ATOM 1460 C C . SER A 1 177 ? 6.811 12.720 -4.751 1.00 90.06 177 SER A C 1
ATOM 1462 O O . SER A 1 177 ? 7.337 13.396 -3.864 1.00 90.06 177 SER A O 1
ATOM 1464 N N . PHE A 1 178 ? 6.885 11.391 -4.794 1.00 89.50 178 PHE A N 1
ATOM 1465 C CA . PHE A 1 178 ? 7.537 10.571 -3.773 1.00 89.50 178 PHE A CA 1
ATOM 1466 C C . PHE A 1 178 ? 8.259 9.356 -4.381 1.00 89.50 178 PHE A C 1
ATOM 1468 O O . PHE A 1 178 ? 8.173 9.097 -5.588 1.00 89.50 178 PHE A O 1
ATOM 1475 N N . GLY A 1 179 ? 8.993 8.625 -3.537 1.00 84.56 179 GLY A N 1
ATOM 1476 C CA . GLY A 1 179 ? 9.866 7.519 -3.935 1.00 84.56 179 GLY A CA 1
ATOM 1477 C C . GLY A 1 179 ? 11.251 7.982 -4.391 1.00 84.56 179 GLY A C 1
ATOM 1478 O O . GLY A 1 179 ? 11.527 9.175 -4.496 1.00 84.56 179 GLY A O 1
ATOM 1479 N N . THR A 1 180 ? 12.136 7.030 -4.687 1.00 76.00 180 THR A N 1
ATOM 1480 C CA . THR A 1 180 ? 13.582 7.268 -4.879 1.00 76.00 180 THR A CA 1
ATOM 1481 C C . THR A 1 180 ? 13.904 8.273 -5.992 1.00 76.00 180 THR A C 1
ATOM 1483 O O . THR A 1 180 ? 14.910 8.979 -5.926 1.00 76.00 180 THR A O 1
ATOM 1486 N N . HIS A 1 181 ? 13.036 8.385 -6.999 1.00 75.94 181 HIS A N 1
ATOM 1487 C CA . HIS A 1 181 ? 13.182 9.332 -8.110 1.00 75.94 181 HIS A CA 1
ATOM 1488 C C . HIS A 1 181 ? 12.126 10.439 -8.123 1.00 75.94 181 HIS A C 1
ATOM 1490 O O . HIS A 1 181 ? 12.065 11.197 -9.089 1.00 75.94 181 HIS A O 1
ATOM 1496 N N . ASN A 1 182 ? 11.295 10.549 -7.079 1.00 77.69 182 ASN A N 1
ATOM 1497 C CA . ASN A 1 182 ? 10.144 11.454 -7.058 1.00 77.69 182 ASN A CA 1
ATOM 1498 C C . ASN A 1 182 ? 9.267 11.297 -8.322 1.00 77.69 182 ASN A C 1
ATOM 1500 O O . ASN A 1 182 ? 8.828 12.286 -8.913 1.00 77.69 182 ASN A O 1
ATOM 1504 N N . GLY A 1 183 ? 9.067 10.052 -8.769 1.00 84.56 183 GLY A N 1
ATOM 1505 C CA . GLY A 1 183 ? 8.289 9.717 -9.969 1.00 84.56 183 GLY A CA 1
ATOM 1506 C C . GLY A 1 183 ? 6.824 9.403 -9.664 1.00 84.56 183 GLY A C 1
ATOM 1507 O O . GLY A 1 183 ? 5.933 9.725 -10.455 1.00 84.56 183 GLY A O 1
ATOM 1508 N N . PHE A 1 184 ? 6.552 8.835 -8.486 1.00 93.19 184 PHE A N 1
ATOM 1509 C CA . PHE A 1 184 ? 5.191 8.515 -8.077 1.00 93.19 184 PHE A CA 1
ATOM 1510 C C . PHE A 1 184 ? 4.452 9.772 -7.658 1.00 93.19 184 PHE A C 1
ATOM 1512 O O . PHE A 1 184 ? 4.991 10.627 -6.957 1.00 93.19 184 PHE A O 1
ATOM 1519 N N . THR A 1 185 ? 3.205 9.884 -8.096 1.00 94.94 185 THR A N 1
ATOM 1520 C CA . THR A 1 185 ? 2.342 11.040 -7.801 1.00 94.94 185 THR A CA 1
ATOM 1521 C C . THR A 1 185 ? 0.952 10.627 -7.355 1.00 94.94 185 THR A C 1
ATOM 1523 O O . THR A 1 185 ? 0.176 11.480 -6.939 1.00 94.94 185 THR A O 1
ATOM 1526 N N . HIS A 1 186 ? 0.635 9.339 -7.438 1.00 96.50 186 HIS A N 1
ATOM 1527 C CA . HIS A 1 186 ? -0.653 8.782 -7.072 1.00 96.50 186 HIS A CA 1
ATOM 1528 C C . HIS A 1 186 ? -0.437 7.475 -6.321 1.00 96.50 186 HIS A C 1
ATOM 1530 O O . HIS A 1 186 ? 0.608 6.830 -6.452 1.00 96.50 186 HIS A O 1
ATOM 1536 N N . VAL A 1 187 ? -1.450 7.078 -5.568 1.00 96.81 187 VAL A N 1
ATOM 1537 C CA . VAL A 1 187 ? -1.610 5.709 -5.090 1.00 96.81 187 VAL A CA 1
ATOM 1538 C C . VAL A 1 187 ? -2.979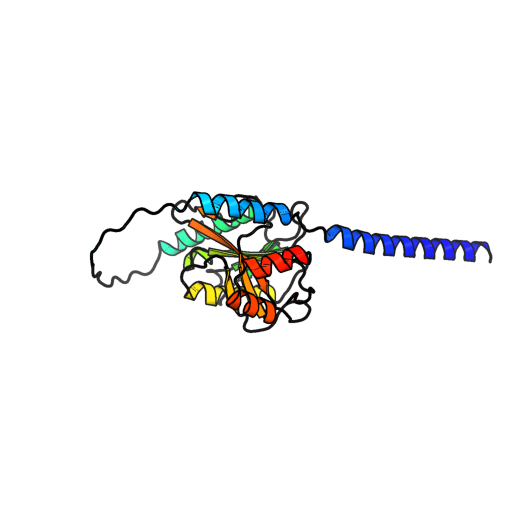 5.194 -5.513 1.00 96.81 187 VAL A C 1
ATOM 1540 O O . VAL A 1 187 ? -3.930 5.973 -5.604 1.00 96.81 187 VAL A O 1
ATOM 1543 N N . ILE A 1 188 ? -3.074 3.897 -5.773 1.00 97.38 188 ILE A N 1
ATOM 1544 C CA . ILE A 1 188 ? -4.337 3.197 -6.011 1.00 97.38 188 ILE A CA 1
ATOM 1545 C C . ILE A 1 188 ? -4.611 2.222 -4.863 1.00 97.38 188 ILE A C 1
ATOM 1547 O O . ILE A 1 188 ? -3.685 1.570 -4.377 1.00 97.38 188 ILE A O 1
ATOM 1551 N N . CYS A 1 189 ? -5.862 2.141 -4.412 1.00 96.81 189 CYS A N 1
ATOM 1552 C CA . CYS A 1 189 ? -6.324 1.128 -3.468 1.00 96.81 189 CYS A CA 1
ATOM 1553 C C . CYS A 1 189 ? -6.585 -0.186 -4.188 1.00 96.81 189 CYS A C 1
ATOM 1555 O O . CYS A 1 189 ? -7.403 -0.241 -5.096 1.00 96.81 189 CYS A O 1
ATOM 1557 N N . LEU A 1 190 ? -5.925 -1.247 -3.750 1.00 96.50 190 LEU A N 1
ATOM 1558 C CA . LEU A 1 190 ? -6.077 -2.592 -4.293 1.00 96.50 190 LEU A CA 1
ATOM 1559 C C . LEU A 1 190 ? -6.196 -3.601 -3.148 1.00 96.50 190 LEU A C 1
ATOM 1561 O O . LEU A 1 190 ? -5.869 -3.269 -2.000 1.00 96.50 190 LEU A O 1
ATOM 1565 N N . PRO A 1 191 ? -6.639 -4.840 -3.409 1.00 95.00 191 PRO A N 1
ATOM 1566 C CA . PRO A 1 191 ? -6.589 -5.887 -2.406 1.00 95.00 191 PRO A CA 1
ATOM 1567 C C . PRO A 1 191 ? -5.134 -6.118 -1.951 1.00 95.00 191 PRO A C 1
ATOM 1569 O O . PRO A 1 191 ? -4.203 -6.000 -2.751 1.00 95.00 191 PRO A O 1
ATOM 1572 N N . PRO A 1 192 ? -4.897 -6.449 -0.673 1.00 94.88 192 PRO A N 1
ATOM 1573 C CA . PRO A 1 192 ? -3.563 -6.684 -0.125 1.00 94.88 192 PRO A CA 1
ATOM 1574 C C . PRO A 1 192 ? -3.016 -8.060 -0.529 1.00 94.88 192 PRO A C 1
ATOM 1576 O O . PRO A 1 192 ? -2.810 -8.940 0.299 1.00 94.88 192 PRO A O 1
ATOM 1579 N N . VAL A 1 193 ? -2.756 -8.229 -1.824 1.00 88.38 193 VAL A N 1
ATOM 1580 C CA . VAL A 1 193 ? -2.352 -9.482 -2.490 1.00 88.38 193 VAL A CA 1
ATOM 1581 C C . VAL A 1 193 ? -1.032 -10.090 -2.002 1.00 88.38 193 VAL A C 1
ATOM 1583 O O . VAL A 1 193 ? -0.732 -11.239 -2.311 1.00 88.38 193 VAL A O 1
ATOM 1586 N N . PHE A 1 194 ? -0.223 -9.338 -1.253 1.00 87.06 194 PHE A N 1
ATOM 1587 C CA . PHE A 1 194 ? 0.997 -9.861 -0.629 1.00 87.06 194 PHE A CA 1
ATOM 1588 C C . PHE A 1 194 ? 0.748 -10.550 0.711 1.00 87.06 194 PHE A C 1
ATOM 1590 O O . PHE A 1 194 ? 1.651 -11.195 1.242 1.00 87.06 194 PHE A O 1
ATOM 1597 N N . GLU A 1 195 ? -0.459 -10.421 1.255 1.00 90.38 195 GLU A N 1
ATOM 1598 C CA . GLU A 1 195 ? -0.855 -11.047 2.506 1.00 90.38 195 GLU A CA 1
ATOM 1599 C C . GLU A 1 195 ? -1.742 -12.270 2.249 1.00 90.38 195 GLU A C 1
ATOM 1601 O O . GLU A 1 195 ? -2.357 -12.425 1.193 1.00 90.38 195 GLU A O 1
ATOM 1606 N N . THR A 1 196 ? -1.789 -13.174 3.225 1.00 88.81 196 THR A N 1
ATOM 1607 C CA . THR A 1 196 ? -2.566 -14.414 3.123 1.00 88.81 196 THR A CA 1
ATOM 1608 C C . THR A 1 196 ? -4.076 -14.153 3.130 1.00 88.81 196 THR A C 1
ATOM 1610 O O . THR A 1 196 ? -4.548 -13.128 3.630 1.00 88.81 196 THR A O 1
ATOM 1613 N N . GLU A 1 197 ? -4.849 -15.124 2.637 1.00 88.94 197 GLU A N 1
ATOM 1614 C CA . GLU A 1 197 ? -6.316 -15.107 2.680 1.00 88.94 197 GLU A CA 1
ATOM 1615 C C . GLU A 1 197 ? -6.849 -14.748 4.081 1.00 88.94 197 GLU A C 1
ATOM 1617 O O . GLU A 1 197 ? -6.286 -15.140 5.105 1.00 88.94 197 GLU A O 1
ATOM 1622 N N . GLY A 1 198 ? -7.925 -13.959 4.125 1.00 88.81 198 GLY A N 1
ATOM 1623 C CA . GLY A 1 198 ? -8.508 -13.448 5.368 1.00 88.81 198 GLY A CA 1
ATOM 1624 C C . GLY A 1 198 ? -7.829 -12.193 5.926 1.00 88.81 198 GLY A C 1
ATOM 1625 O O . GLY A 1 198 ? -8.357 -11.596 6.859 1.00 88.81 198 GLY A O 1
ATOM 1626 N N . PHE A 1 199 ? -6.709 -11.732 5.354 1.00 94.88 199 PHE A N 1
ATOM 1627 C CA . PHE A 1 199 ? -6.095 -10.475 5.790 1.00 94.88 199 PHE A CA 1
ATOM 1628 C C . PHE A 1 199 ? -6.937 -9.252 5.409 1.00 94.88 199 PHE A C 1
ATOM 1630 O O . PHE A 1 199 ? -7.071 -8.329 6.207 1.00 94.88 199 PHE A O 1
ATOM 1637 N N . ALA A 1 200 ? -7.508 -9.241 4.203 1.00 95.50 200 ALA A N 1
ATOM 1638 C CA . ALA A 1 200 ? -8.164 -8.066 3.625 1.00 95.50 200 ALA A CA 1
ATOM 1639 C C . ALA A 1 200 ? -9.412 -7.596 4.390 1.00 95.50 200 ALA A C 1
ATOM 1641 O O . ALA A 1 200 ? -9.820 -6.449 4.241 1.00 95.50 200 ALA A O 1
ATOM 1642 N N . HIS A 1 201 ? -10.025 -8.466 5.192 1.00 93.06 201 HIS A N 1
ATOM 1643 C CA . HIS A 1 201 ? -11.282 -8.177 5.867 1.00 93.06 201 HIS A CA 1
ATOM 1644 C C . HIS A 1 201 ? -11.315 -8.815 7.246 1.00 93.06 201 HIS A C 1
ATOM 1646 O O . HIS A 1 201 ? -10.983 -9.988 7.401 1.00 93.06 201 HIS A O 1
ATOM 1652 N N . PHE A 1 202 ? -11.795 -8.079 8.242 1.00 90.44 202 PHE A N 1
ATOM 1653 C CA . PHE A 1 202 ? -12.165 -8.670 9.524 1.00 90.44 202 PHE A CA 1
ATOM 1654 C C . PHE A 1 202 ? -13.361 -7.943 10.137 1.00 90.44 202 PHE A C 1
ATOM 1656 O O . PHE A 1 202 ? -13.685 -6.811 9.778 1.00 90.44 202 PHE A O 1
ATOM 1663 N N . MET A 1 203 ? -14.032 -8.611 11.074 1.00 84.44 203 MET A N 1
ATOM 1664 C CA . MET A 1 203 ? -15.123 -8.023 11.845 1.00 84.44 203 MET A CA 1
ATOM 1665 C C . MET A 1 203 ? -14.698 -7.787 13.290 1.00 84.44 203 MET A C 1
ATOM 1667 O O . MET A 1 203 ? -14.167 -8.684 13.940 1.00 84.44 203 MET A O 1
ATOM 1671 N N . ASP A 1 204 ? -15.033 -6.618 13.834 1.00 74.44 204 ASP A N 1
ATOM 1672 C CA . ASP A 1 204 ? -14.884 -6.310 15.268 1.00 74.44 204 ASP A CA 1
ATOM 1673 C C . ASP A 1 204 ? -16.084 -6.792 16.118 1.00 74.44 204 ASP A C 1
ATOM 1675 O O . ASP A 1 204 ? -16.238 -6.427 17.286 1.00 74.44 204 ASP A O 1
ATOM 1679 N N . GLY A 1 205 ? -16.968 -7.589 15.507 1.00 76.94 205 GLY A N 1
ATOM 1680 C CA . GLY A 1 205 ? -18.245 -8.036 16.064 1.00 76.94 205 GLY A CA 1
ATOM 1681 C C . GLY A 1 205 ? -19.431 -7.109 15.775 1.00 76.94 205 GLY A C 1
ATOM 1682 O O . GLY A 1 205 ? -20.562 -7.472 16.096 1.00 76.94 205 GLY A O 1
ATOM 1683 N N . LYS A 1 206 ? -19.216 -5.933 15.170 1.00 79.44 206 LYS A N 1
ATOM 1684 C CA . LYS A 1 206 ? -20.284 -4.990 14.784 1.00 79.44 206 LYS A CA 1
ATOM 1685 C C . LYS A 1 206 ? -20.133 -4.446 13.370 1.00 79.44 206 LYS A C 1
ATOM 1687 O O . LYS A 1 206 ? -21.140 -4.213 12.708 1.00 79.44 206 LYS A O 1
ATOM 1692 N N . ARG A 1 207 ? -18.904 -4.183 12.941 1.00 84.25 207 ARG A N 1
ATOM 1693 C CA . ARG A 1 207 ? -18.571 -3.535 11.674 1.00 84.25 207 ARG A CA 1
ATOM 1694 C C . ARG A 1 207 ? -17.575 -4.396 10.917 1.00 84.25 207 ARG A C 1
ATOM 1696 O O . ARG A 1 207 ? -16.713 -5.037 11.519 1.00 84.25 207 ARG A O 1
ATOM 1703 N N . LEU A 1 208 ? -17.713 -4.386 9.598 1.00 90.38 208 LEU A N 1
ATOM 1704 C CA . LEU A 1 208 ? -16.687 -4.878 8.695 1.00 90.38 208 LEU A CA 1
ATOM 1705 C C . LEU A 1 208 ? -15.596 -3.812 8.589 1.00 90.38 208 LEU A C 1
ATOM 1707 O O . LEU A 1 208 ? -15.906 -2.640 8.383 1.00 90.38 208 LEU A O 1
ATOM 1711 N N . VAL A 1 209 ? -14.344 -4.227 8.738 1.00 93.12 209 VAL A N 1
ATOM 1712 C CA . VAL A 1 209 ? -13.172 -3.413 8.422 1.00 93.12 209 VAL A CA 1
ATOM 1713 C C . VAL A 1 209 ? -12.519 -3.995 7.179 1.00 93.12 209 VAL A C 1
ATOM 1715 O O . VAL A 1 209 ? -12.148 -5.171 7.178 1.00 93.12 209 VAL A O 1
ATOM 1718 N N . SER A 1 210 ? -12.372 -3.169 6.147 1.00 95.31 210 SER A N 1
ATOM 1719 C CA . SER A 1 210 ? -11.640 -3.511 4.924 1.00 95.31 210 SER A CA 1
ATOM 1720 C C . SER A 1 210 ? -10.219 -2.966 4.991 1.00 95.31 210 SER A C 1
ATOM 1722 O O . SER A 1 210 ? -9.998 -1.835 5.413 1.00 95.31 210 SER A O 1
ATOM 1724 N N . ILE A 1 211 ? -9.238 -3.756 4.574 1.00 97.31 211 ILE A N 1
ATOM 1725 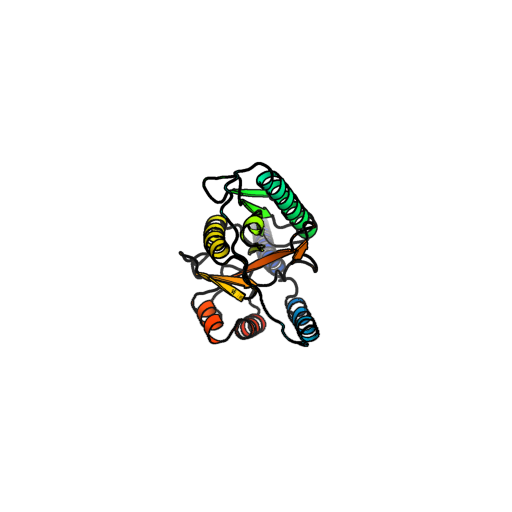C CA . ILE A 1 211 ? -7.836 -3.351 4.506 1.00 97.31 211 ILE A CA 1
ATOM 1726 C C . ILE A 1 211 ? -7.430 -3.309 3.039 1.00 97.31 211 ILE A C 1
ATOM 1728 O O . ILE A 1 211 ? -7.442 -4.337 2.364 1.00 97.31 211 ILE A O 1
ATOM 1732 N N . TYR A 1 212 ? -7.035 -2.130 2.565 1.00 97.38 212 TYR A N 1
ATOM 1733 C CA . TYR A 1 212 ? -6.547 -1.927 1.205 1.00 97.38 212 TYR A CA 1
ATOM 1734 C C . TYR A 1 212 ? -5.036 -1.747 1.184 1.00 97.38 212 TYR A C 1
ATOM 1736 O O . TYR A 1 212 ? -4.453 -1.073 2.033 1.00 97.38 212 TYR A O 1
ATOM 1744 N N . MET A 1 213 ? -4.395 -2.302 0.165 1.00 97.06 213 MET A N 1
ATOM 1745 C CA . MET A 1 213 ? -3.024 -1.967 -0.171 1.00 97.06 213 MET A CA 1
ATOM 1746 C C . MET A 1 213 ? -2.991 -0.736 -1.074 1.00 97.06 213 MET A C 1
ATOM 1748 O O . MET A 1 213 ? -3.676 -0.674 -2.088 1.00 97.06 213 MET A O 1
ATOM 1752 N N . LEU A 1 214 ? -2.171 0.239 -0.704 1.00 97.12 214 LEU A N 1
ATOM 1753 C CA . LEU A 1 214 ? -1.842 1.399 -1.514 1.00 97.12 214 LEU A CA 1
ATOM 1754 C C . LEU A 1 214 ? -0.670 1.041 -2.424 1.00 97.12 214 LEU A C 1
ATOM 1756 O O . LEU A 1 214 ? 0.434 0.765 -1.947 1.00 97.12 214 LEU A O 1
ATOM 1760 N N . VAL A 1 215 ? -0.901 1.069 -3.732 1.00 96.38 215 VAL A N 1
ATOM 1761 C CA . VAL A 1 215 ? 0.134 0.826 -4.742 1.00 96.38 215 VAL A CA 1
ATOM 1762 C C . VAL A 1 215 ? 0.530 2.150 -5.399 1.00 96.38 215 VAL A C 1
ATOM 1764 O O . VAL A 1 215 ? -0.334 2.826 -5.959 1.00 96.38 215 VAL A O 1
ATOM 1767 N N . PRO A 1 216 ? 1.814 2.552 -5.344 1.00 95.94 216 PRO A N 1
ATOM 1768 C CA . PRO A 1 216 ? 2.290 3.764 -6.002 1.00 95.94 216 PRO A CA 1
ATOM 1769 C C . PRO A 1 216 ? 2.206 3.683 -7.522 1.00 95.94 216 PRO A C 1
ATOM 1771 O O . PRO A 1 216 ? 2.701 2.729 -8.132 1.00 95.94 216 PRO A O 1
ATOM 1774 N N . LEU A 1 217 ? 1.674 4.744 -8.123 1.00 96.69 217 LEU A N 1
ATOM 1775 C CA . LEU A 1 217 ? 1.600 4.923 -9.566 1.00 96.69 217 LEU A CA 1
ATOM 1776 C C . LEU A 1 217 ? 2.324 6.194 -10.009 1.00 96.69 217 LEU A C 1
ATOM 1778 O O . LEU A 1 217 ? 2.273 7.258 -9.367 1.00 96.69 217 LEU A O 1
ATOM 1782 N N . TRP A 1 218 ? 2.990 6.081 -11.154 1.00 96.25 218 TRP A N 1
ATOM 1783 C CA . TRP A 1 218 ? 3.444 7.231 -11.924 1.00 96.25 218 TRP A CA 1
ATOM 1784 C C . TRP A 1 218 ? 2.239 8.050 -12.389 1.00 96.25 218 TRP A C 1
ATOM 1786 O O . TRP A 1 218 ? 1.113 7.559 -12.458 1.00 96.25 218 TRP A O 1
ATOM 1796 N N . ARG A 1 219 ? 2.462 9.324 -12.736 1.00 94.56 219 ARG A N 1
ATOM 1797 C CA . ARG A 1 219 ? 1.378 10.158 -13.281 1.00 94.56 219 ARG A CA 1
ATOM 1798 C C . ARG A 1 219 ? 0.783 9.536 -14.547 1.00 94.56 219 ARG A C 1
ATOM 1800 O O . ARG A 1 219 ? -0.430 9.485 -14.673 1.00 94.56 219 ARG A O 1
ATOM 1807 N N . THR A 1 220 ? 1.636 9.071 -15.456 1.00 95.62 220 THR A N 1
ATOM 1808 C CA . THR A 1 220 ? 1.250 8.418 -16.717 1.00 95.62 220 THR A CA 1
ATOM 1809 C C . THR A 1 220 ? 0.419 7.163 -16.475 1.00 95.62 220 THR A C 1
ATOM 1811 O O . THR A 1 220 ? -0.631 7.011 -17.083 1.00 95.62 220 THR A O 1
ATOM 1814 N N . GLU A 1 221 ? 0.830 6.324 -15.526 1.00 97.94 221 GLU A N 1
ATOM 1815 C CA . GLU A 1 221 ? 0.091 5.127 -15.107 1.00 97.94 221 GLU A CA 1
ATOM 1816 C C . GLU A 1 221 ? -1.272 5.472 -14.500 1.00 97.94 221 GLU A C 1
ATOM 1818 O O . GLU A 1 221 ? -2.278 4.877 -14.867 1.00 97.94 221 GLU A O 1
ATOM 1823 N N . ALA A 1 222 ? -1.337 6.466 -13.610 1.00 97.44 222 ALA A N 1
ATOM 1824 C CA . ALA A 1 222 ? -2.599 6.892 -13.011 1.00 97.44 222 ALA A CA 1
ATOM 1825 C C . ALA A 1 222 ? -3.574 7.462 -14.054 1.00 97.44 222 ALA A C 1
ATOM 1827 O O . ALA A 1 222 ? -4.769 7.179 -14.001 1.00 97.44 222 ALA A O 1
ATOM 1828 N N . GLU A 1 223 ? -3.081 8.246 -15.018 1.00 97.31 223 GLU A N 1
ATOM 1829 C CA . GLU A 1 223 ? -3.904 8.724 -16.134 1.00 97.31 223 GLU A CA 1
ATOM 1830 C C . GLU A 1 223 ? -4.333 7.584 -17.065 1.00 97.31 223 GLU A C 1
ATOM 1832 O O . GLU A 1 223 ? -5.473 7.573 -17.525 1.00 97.31 223 GLU A O 1
ATOM 1837 N N . PHE A 1 224 ? -3.469 6.591 -17.288 1.00 98.25 224 PHE A N 1
ATOM 1838 C CA . PHE A 1 224 ? -3.817 5.392 -18.045 1.00 98.25 224 PHE A CA 1
ATOM 1839 C C . PHE A 1 224 ? -4.935 4.598 -17.360 1.00 98.25 224 PHE A C 1
ATOM 1841 O O . PHE A 1 224 ? -5.901 4.232 -18.025 1.00 98.25 224 PHE A O 1
ATOM 1848 N N . VAL A 1 225 ? -4.869 4.401 -16.037 1.00 98.06 225 VAL A N 1
ATOM 1849 C CA . VAL A 1 225 ? -5.927 3.729 -15.257 1.00 98.06 225 VAL A CA 1
ATOM 1850 C C . VAL A 1 225 ? -7.248 4.484 -15.348 1.00 98.06 225 VAL A C 1
ATOM 1852 O O . VAL A 1 225 ? -8.290 3.866 -15.533 1.00 98.06 225 VAL A O 1
ATOM 1855 N N . LYS A 1 226 ? -7.238 5.821 -15.282 1.00 97.25 226 LYS A N 1
ATOM 1856 C CA . LYS A 1 226 ? -8.472 6.613 -15.443 1.00 97.25 226 LYS A CA 1
ATOM 1857 C C . LYS A 1 226 ? -9.126 6.427 -16.814 1.00 97.25 226 LYS A C 1
ATOM 1859 O O . LYS A 1 226 ? -10.340 6.566 -16.921 1.00 97.25 226 LYS A O 1
ATOM 1864 N N . GLN A 1 227 ? -8.332 6.174 -17.855 1.00 97.81 227 GLN A N 1
ATOM 1865 C CA . GLN A 1 227 ? -8.814 6.042 -19.232 1.00 97.81 227 GLN A CA 1
ATOM 1866 C C . GLN A 1 227 ? -9.214 4.608 -19.588 1.00 97.81 227 GLN A C 1
ATOM 1868 O O . GLN A 1 227 ? -10.192 4.420 -20.306 1.00 97.81 227 GLN A O 1
ATOM 1873 N N . ASN A 1 228 ? -8.469 3.618 -19.093 1.00 97.69 228 ASN A N 1
ATOM 1874 C CA . ASN A 1 228 ? -8.561 2.226 -19.543 1.00 97.69 228 ASN A CA 1
ATOM 1875 C C . ASN A 1 228 ? -8.965 1.244 -18.428 1.00 97.69 228 ASN A C 1
ATOM 1877 O O . ASN A 1 228 ? -9.326 0.111 -18.720 1.00 97.69 228 ASN A O 1
ATOM 1881 N N . GLY A 1 229 ? -8.943 1.669 -17.162 1.00 96.25 229 GLY A N 1
ATOM 1882 C CA . GLY A 1 229 ? -9.179 0.817 -15.995 1.00 96.25 229 GLY A CA 1
ATOM 1883 C C . GLY A 1 229 ? -7.904 0.173 -15.444 1.00 96.25 229 GLY A C 1
ATOM 1884 O O . GLY A 1 229 ? -6.854 0.158 -16.093 1.00 96.25 229 GLY A O 1
ATOM 1885 N N . TRP A 1 230 ? -7.985 -0.347 -14.214 1.00 96.31 230 TRP A N 1
ATOM 1886 C CA . TRP A 1 230 ? -6.854 -1.012 -13.560 1.00 96.31 230 TRP A CA 1
ATOM 1887 C C . TRP A 1 230 ? -6.450 -2.303 -14.276 1.00 96.31 230 TRP A C 1
ATOM 1889 O O . TRP A 1 230 ? -5.259 -2.522 -14.466 1.00 96.31 230 TRP A O 1
ATOM 1899 N N . SER A 1 231 ? -7.411 -3.113 -14.731 1.00 96.00 231 SER A N 1
ATOM 1900 C CA . SER A 1 231 ? -7.139 -4.419 -15.354 1.00 96.00 231 SER A CA 1
ATOM 1901 C C . SER A 1 231 ? -6.200 -4.338 -16.564 1.00 96.00 231 SER A C 1
ATOM 1903 O O . SER A 1 231 ? -5.359 -5.212 -16.751 1.00 96.00 231 SER A O 1
ATOM 1905 N N . GLU A 1 232 ? -6.290 -3.270 -17.360 1.00 97.50 232 GLU A N 1
ATOM 1906 C CA . GLU A 1 232 ? -5.391 -3.052 -18.500 1.00 97.50 232 GLU A CA 1
ATOM 1907 C C . GLU A 1 232 ? -3.966 -2.707 -18.040 1.00 97.50 232 GLU A C 1
ATOM 1909 O O . GLU A 1 232 ? -2.989 -3.233 -18.573 1.00 97.50 232 GLU A O 1
ATOM 1914 N N . LEU A 1 233 ? -3.820 -1.863 -17.009 1.00 97.69 233 LEU A N 1
ATOM 1915 C CA . LEU A 1 233 ? -2.502 -1.576 -16.435 1.00 97.69 233 LEU A CA 1
ATOM 1916 C C . LEU A 1 233 ? -1.913 -2.816 -15.751 1.00 97.69 233 LEU A C 1
ATOM 1918 O O . LEU A 1 233 ? -0.709 -3.046 -15.825 1.00 97.69 233 LEU A O 1
ATOM 1922 N N . GLU A 1 234 ? -2.753 -3.618 -15.103 1.00 96.00 234 GLU A N 1
ATOM 1923 C CA . GLU A 1 234 ? -2.358 -4.863 -14.457 1.00 96.00 234 GLU A CA 1
ATOM 1924 C C . GLU A 1 234 ? -1.788 -5.860 -15.470 1.00 96.00 234 GLU A C 1
ATOM 1926 O O . GLU A 1 234 ? -0.723 -6.428 -15.231 1.00 96.00 234 GLU A O 1
ATOM 1931 N N . ALA A 1 235 ? -2.431 -6.022 -16.629 1.00 95.81 235 ALA A N 1
ATOM 1932 C CA . ALA A 1 235 ? -1.917 -6.868 -17.704 1.00 95.81 235 ALA A CA 1
ATOM 1933 C C . ALA A 1 235 ? -0.516 -6.419 -18.156 1.00 95.81 235 ALA A C 1
ATOM 1935 O O . ALA A 1 235 ? 0.386 -7.247 -18.289 1.00 95.81 235 ALA A O 1
ATOM 1936 N N . ILE A 1 236 ? -0.301 -5.105 -18.295 1.00 96.94 236 ILE A N 1
ATOM 1937 C CA . ILE A 1 236 ? 1.013 -4.528 -18.621 1.00 96.94 236 ILE A CA 1
ATOM 1938 C C . ILE A 1 236 ? 2.014 -4.777 -17.486 1.00 96.94 236 ILE A C 1
ATOM 1940 O O . ILE A 1 236 ? 3.171 -5.111 -17.746 1.00 96.94 236 ILE A O 1
ATOM 1944 N N . PHE A 1 237 ? 1.596 -4.639 -16.225 1.00 95.88 237 PHE A N 1
ATOM 1945 C CA . PHE A 1 237 ? 2.442 -4.921 -15.063 1.00 95.88 237 PHE A CA 1
ATOM 1946 C C . PHE A 1 237 ? 2.884 -6.385 -15.039 1.00 95.88 237 PHE A C 1
ATOM 1948 O O . PHE A 1 237 ? 4.048 -6.654 -14.750 1.00 95.88 237 PHE A O 1
ATOM 1955 N N . ILE A 1 238 ? 1.985 -7.314 -15.368 1.00 93.06 238 ILE A N 1
ATOM 1956 C CA . ILE A 1 238 ? 2.281 -8.747 -15.459 1.00 93.06 238 ILE A CA 1
ATOM 1957 C C . ILE A 1 238 ? 3.246 -9.025 -16.615 1.00 93.06 238 ILE A C 1
ATOM 1959 O O . ILE A 1 238 ? 4.244 -9.705 -16.411 1.00 93.06 238 ILE A O 1
ATOM 1963 N N . GLU A 1 239 ? 2.992 -8.481 -17.808 1.00 95.19 239 GLU A N 1
ATOM 1964 C CA . GLU A 1 239 ? 3.852 -8.690 -18.983 1.00 95.19 239 GLU A CA 1
ATOM 1965 C C . GLU A 1 239 ? 5.282 -8.169 -18.768 1.00 95.19 239 GLU A C 1
ATOM 1967 O O . GLU A 1 239 ? 6.243 -8.761 -19.258 1.00 95.19 239 GLU A O 1
ATOM 1972 N N . ASN A 1 240 ? 5.426 -7.076 -18.015 1.00 94.19 240 ASN A N 1
ATOM 1973 C CA . ASN A 1 240 ? 6.711 -6.429 -17.749 1.00 94.19 240 ASN A CA 1
ATOM 1974 C C . ASN A 1 240 ? 7.350 -6.843 -16.411 1.00 94.19 240 ASN A C 1
ATOM 1976 O O . ASN A 1 240 ? 8.320 -6.208 -15.994 1.00 94.19 240 ASN A O 1
ATOM 1980 N N . ASP A 1 241 ? 6.816 -7.863 -15.727 1.00 92.06 241 ASP A N 1
ATOM 1981 C CA . ASP A 1 241 ? 7.289 -8.329 -14.413 1.00 92.06 241 ASP A CA 1
ATOM 1982 C C . ASP A 1 241 ? 7.460 -7.178 -13.393 1.00 92.06 241 ASP A C 1
ATOM 1984 O O . ASP A 1 241 ? 8.452 -7.079 -12.662 1.00 92.06 241 ASP A O 1
ATOM 1988 N N . VAL A 1 242 ? 6.495 -6.253 -13.351 1.00 92.94 242 VAL A N 1
ATOM 1989 C CA . VAL A 1 242 ? 6.564 -5.064 -12.49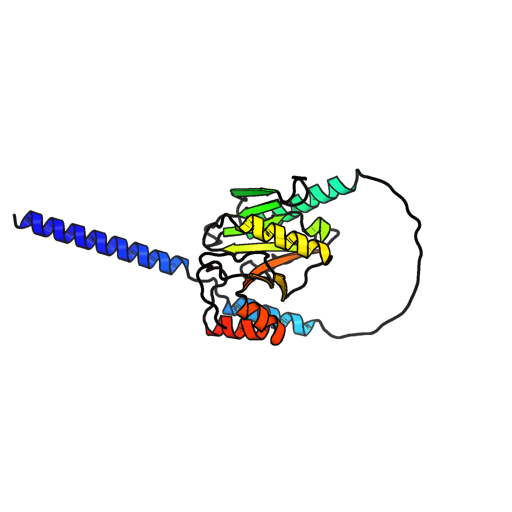4 1.00 92.94 242 VAL A CA 1
ATOM 1990 C C . VAL A 1 242 ? 6.490 -5.457 -11.022 1.00 92.94 242 VAL A C 1
ATOM 1992 O O . VAL A 1 242 ? 5.511 -6.033 -10.539 1.00 92.94 242 VAL A O 1
ATOM 1995 N N . ASN A 1 243 ? 7.508 -5.044 -10.269 1.00 91.50 243 ASN A N 1
ATOM 1996 C CA . ASN A 1 243 ? 7.537 -5.179 -8.822 1.00 91.50 243 ASN A CA 1
ATOM 1997 C C . ASN A 1 243 ? 7.048 -3.892 -8.137 1.00 91.50 243 ASN A C 1
ATOM 1999 O O . ASN A 1 243 ? 7.769 -2.898 -8.050 1.00 91.50 243 ASN A O 1
ATOM 2003 N N . THR A 1 244 ? 5.826 -3.908 -7.605 1.00 92.56 244 THR A N 1
ATOM 2004 C CA . THR A 1 244 ? 5.203 -2.743 -6.945 1.00 92.56 244 THR A CA 1
ATOM 2005 C C . THR A 1 244 ? 5.808 -2.396 -5.578 1.00 92.56 244 THR A C 1
ATOM 2007 O O . THR A 1 244 ? 5.559 -1.307 -5.059 1.00 92.56 244 THR A O 1
ATOM 2010 N N . LEU A 1 245 ? 6.641 -3.276 -5.011 1.00 92.88 245 LEU A N 1
ATOM 2011 C CA . LEU A 1 245 ? 7.431 -3.010 -3.803 1.00 92.88 245 LEU A CA 1
ATOM 2012 C C . LEU A 1 245 ? 8.748 -2.280 -4.114 1.00 92.88 245 LEU A C 1
ATOM 2014 O O . LEU A 1 245 ? 9.395 -1.765 -3.198 1.00 92.88 245 LEU A O 1
ATOM 2018 N N . GLU A 1 246 ? 9.158 -2.225 -5.387 1.00 90.75 246 GLU A N 1
ATOM 2019 C CA . GLU A 1 246 ? 10.392 -1.581 -5.831 1.00 90.75 246 GLU A CA 1
ATOM 2020 C C . GLU A 1 246 ? 10.141 -0.131 -6.274 1.00 90.75 246 GLU A C 1
ATOM 2022 O O . GLU A 1 246 ? 9.594 0.164 -7.335 1.00 90.75 246 GLU A O 1
ATOM 2027 N N . TRP A 1 247 ? 10.569 0.811 -5.434 1.00 89.50 247 TRP A N 1
ATOM 2028 C CA . TRP A 1 247 ? 10.241 2.235 -5.579 1.00 89.50 247 TRP A CA 1
ATOM 2029 C C . TRP A 1 247 ? 11.244 3.039 -6.417 1.00 89.50 247 TRP A C 1
ATOM 2031 O O . TRP A 1 247 ? 11.165 4.267 -6.497 1.00 89.50 247 TRP A O 1
ATOM 2041 N N . ASN A 1 248 ? 12.190 2.349 -7.049 1.00 87.75 248 ASN A N 1
ATOM 2042 C CA . ASN A 1 248 ? 13.098 2.906 -8.051 1.00 87.75 248 ASN A CA 1
ATOM 2043 C C . ASN A 1 248 ? 12.652 2.561 -9.494 1.00 87.75 248 ASN A C 1
ATOM 2045 O O . ASN A 1 248 ? 13.316 2.977 -10.443 1.00 87.75 248 ASN A O 1
ATOM 2049 N N . ARG A 1 249 ? 11.553 1.801 -9.659 1.00 90.50 249 ARG A N 1
ATOM 2050 C CA . ARG A 1 249 ? 11.070 1.333 -10.965 1.00 90.50 249 ARG A CA 1
ATOM 2051 C C . ARG A 1 249 ? 10.696 2.498 -11.877 1.00 90.50 249 ARG A C 1
ATOM 2053 O O . ARG A 1 249 ? 10.195 3.519 -11.407 1.00 90.50 249 ARG A O 1
ATOM 2060 N N . ALA A 1 250 ? 10.861 2.313 -13.183 1.00 91.38 250 ALA A N 1
ATOM 2061 C CA . ALA A 1 250 ? 10.341 3.235 -14.188 1.00 91.38 250 ALA A CA 1
ATOM 2062 C C . ALA A 1 250 ? 8.821 3.059 -14.394 1.00 91.38 250 ALA A C 1
ATOM 2064 O O . ALA A 1 250 ? 8.237 2.059 -13.966 1.00 91.38 250 ALA A O 1
ATOM 2065 N N . SER A 1 251 ? 8.202 4.041 -15.057 1.00 93.25 251 SER A N 1
ATOM 2066 C CA . SER A 1 251 ? 6.872 3.880 -15.659 1.00 93.25 251 SER A CA 1
ATOM 2067 C C . SER A 1 251 ? 6.935 2.803 -16.739 1.00 93.25 251 SER A C 1
ATOM 2069 O O . SER A 1 251 ? 7.924 2.736 -17.472 1.00 93.25 251 SER A O 1
ATOM 2071 N N . VAL A 1 252 ? 5.880 1.998 -16.851 1.00 93.81 252 VAL A N 1
ATOM 2072 C CA . VAL A 1 252 ? 5.685 1.047 -17.967 1.00 93.81 252 VAL A CA 1
ATOM 2073 C C . VAL A 1 252 ? 4.698 1.543 -19.024 1.00 93.81 252 VAL A C 1
ATOM 2075 O O . VAL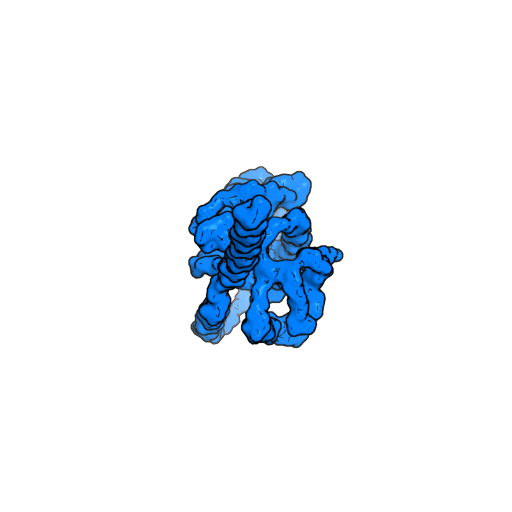 A 1 252 ? 4.504 0.887 -20.043 1.00 93.81 252 VAL A O 1
ATOM 2078 N N . ILE A 1 253 ? 4.096 2.709 -18.776 1.00 94.31 253 ILE A N 1
ATOM 2079 C CA . ILE A 1 253 ? 3.350 3.506 -19.757 1.00 94.31 253 ILE A CA 1
ATOM 2080 C C . ILE A 1 253 ? 4.281 4.537 -20.380 1.00 94.31 253 ILE A C 1
ATOM 2082 O O . ILE A 1 253 ? 5.033 5.168 -19.589 1.00 94.31 253 ILE A O 1
#

Radius of gyration: 23.16 Å; chains: 1; bounding box: 99×34×47 Å

pLDDT: mean 80.1, std 21.92, range [26.0, 98.25]

Organism: Brevibacillus laterosporus (NCBI:txid1465)

Sequence (253 aa):
MFVLKIMLLIISFLLLLFFLYLLSKKKECTKQPEMLKVWMGVVEQAVAEVEPHPAQHSQKHRYPEIDNDEPKNKQIDVTLRKWIKSHYQAFFHDQPVDQFSIHQNKDEIAVLLYPCNRNRGWFTYATCGCATKNGSEYIISTYEKHQELPILIEQIIQQAIEISNSTNEQLFPSSRSFGTHNGFTHVICLPPVFETEGFAHFMDGKRLVSIYMLVPLWRTEAEFVKQNGWSELEAIFIENDVNTLEWNRASVI

InterPro domains:
  IPR020941 Suppressor of fused-like domain [PF05076] (107-249)